Protein AF-A0A1V6BTX6-F1 (afdb_monomer)

Nearest PDB structures (foldseek):
  4iqj-assembly1_C  TM=8.594E-01  e=5.746E-09  Thermus aquaticus
  7pu7-assembly1_A  TM=8.710E-01  e=4.288E-09  Mycobacterium tuberculosis
  5lew-assembly1_A  TM=8.805E-01  e=2.364E-08  Mycobacterium tuberculosis H37Rv
  2hpi-assembly1_A  TM=8.382E-01  e=7.333E-09  Thermus aquaticus
  3e0d-assembly2_B  TM=8.219E-01  e=8.825E-08  Thermus aquaticus

Solvent-accessible surface area (backbone atoms only — not comparable to full-atom values): 16124 Å² total; per-residue (Å²): 113,67,66,62,50,28,41,53,47,37,52,51,49,30,52,58,22,41,63,73,76,36,98,67,86,45,72,67,56,51,51,52,48,52,53,52,52,49,52,37,41,75,71,66,41,22,52,57,52,45,54,51,33,50,52,43,48,54,45,45,75,73,67,54,69,66,49,57,45,40,88,44,43,31,15,25,58,56,34,33,23,43,60,62,14,46,38,58,15,77,86,71,67,41,49,42,60,72,43,64,55,84,58,86,91,58,62,47,67,42,41,43,31,34,28,61,92,44,47,70,62,51,50,50,57,55,69,74,44,88,74,53,91,62,47,47,80,46,81,42,80,33,79,70,57,74,73,62,79,59,77,74,45,56,78,57,56,68,56,51,82,55,72,86,78,58,63,65,60,46,52,35,45,28,63,25,67,25,72,89,38,83,88,41,35,44,76,68,42,17,53,50,27,42,71,59,43,51,89,49,62,65,48,47,51,50,48,62,57,26,75,34,96,87,35,51,81,48,50,65,59,54,42,50,25,58,78,67,73,40,63,51,70,87,80,45,70,70,54,36,61,72,21,47,88,52,38,42,46,87,80,47,69,61,54,55,52,51,45,42,40,73,73,65,72,48,92,53,70,74,62,55,50,47,69,79,41,69,82,66,84,80,122

Secondary structure (DSSP, 8-state):
-HHHHHHHHHHHHHHHHHHHH-SS--HHHHHHHHHHHHHHHHTT-HHHHHHHHHHHHHHHHTTPPB-S--TTGGG-HHHHHTTS--S-TTTTT--HHHHS---TT--EEEEEEEEGGGHHHHHHHHHHS-PPTTEEEEEEEETTGGGS--HHHHHHHTTTTS----HHHHHHHHHT--TTSTTTTSHHHHHHHHHH---SHHHHHHHHHHSSTTTGGGHHHHHHHHHTT-----S-HHHHHHHGGGTT---SHHHHHHHHHHHH--S-HHHHHHHH-TTSS--

Mean predicted aligned error: 7.97 Å

Radius of gyration: 20.07 Å; Cα contacts (8 Å, |Δi|>4): 335; chains: 1; bounding box: 45×41×56 Å

Structure (mmCIF, N/CA/C/O backbone):
data_AF-A0A1V6BTX6-F1
#
_entry.id   AF-A0A1V6BTX6-F1
#
loop_
_atom_site.group_PDB
_atom_site.id
_atom_site.type_symbol
_atom_site.label_atom_id
_atom_site.label_alt_id
_atom_site.label_comp_id
_atom_site.label_asym_id
_atom_site.label_entity_id
_atom_site.label_seq_id
_atom_site.pdbx_PDB_ins_code
_atom_site.Cartn_x
_atom_site.Cartn_y
_atom_site.Cartn_z
_atom_site.occupancy
_atom_site.B_iso_or_equiv
_atom_site.auth_seq_id
_atom_site.auth_comp_id
_atom_site.auth_asym_id
_atom_site.auth_atom_id
_atom_site.pdbx_PDB_model_num
ATOM 1 N N . MET A 1 1 ? -13.501 1.947 30.868 1.00 65.50 1 MET A N 1
ATOM 2 C CA . MET A 1 1 ? -14.667 1.513 30.058 1.00 65.50 1 MET A CA 1
ATOM 3 C C . MET A 1 1 ? -14.513 1.926 28.599 1.00 65.50 1 MET A C 1
ATOM 5 O O . MET A 1 1 ? -14.646 1.062 27.744 1.00 65.50 1 MET A O 1
ATOM 9 N N . GLU A 1 2 ? -14.150 3.182 28.323 1.00 84.44 2 GLU A N 1
ATOM 10 C CA . GLU A 1 2 ? -13.960 3.721 26.965 1.00 84.44 2 GLU A CA 1
ATOM 11 C C . GLU A 1 2 ? -12.921 2.953 26.119 1.00 84.44 2 GLU A C 1
ATOM 13 O O . GLU A 1 2 ? -13.239 2.501 25.025 1.00 84.44 2 GLU A O 1
ATOM 18 N N . THR A 1 3 ? -11.721 2.677 26.643 1.00 89.19 3 THR A N 1
ATOM 19 C CA . THR A 1 3 ? -10.673 1.937 25.904 1.00 89.19 3 THR A CA 1
ATOM 20 C C . THR A 1 3 ? -11.125 0.544 25.458 1.00 89.19 3 THR A C 1
ATOM 22 O O . THR A 1 3 ? -10.919 0.146 24.317 1.00 89.19 3 THR A O 1
ATOM 25 N N . LYS A 1 4 ? -11.805 -0.203 26.340 1.00 93.00 4 LYS A N 1
ATOM 26 C CA . LYS A 1 4 ? -12.319 -1.543 26.015 1.00 93.00 4 LYS A CA 1
ATOM 27 C C . LYS A 1 4 ? -13.361 -1.481 24.896 1.00 93.00 4 LYS A C 1
ATOM 29 O O . LYS A 1 4 ? -13.367 -2.359 24.039 1.00 93.00 4 LYS A O 1
ATOM 34 N N . TYR A 1 5 ? -14.210 -0.453 24.908 1.00 95.69 5 TYR A N 1
ATOM 35 C CA . TYR A 1 5 ? -15.181 -0.214 23.847 1.00 95.69 5 TYR A CA 1
ATOM 36 C C . TYR A 1 5 ? -14.477 0.023 22.506 1.00 95.69 5 TYR A C 1
ATOM 38 O O . TYR A 1 5 ? -14.743 -0.711 21.561 1.00 95.69 5 TYR A O 1
ATOM 46 N N . PHE A 1 6 ? -13.519 0.954 22.433 1.00 96.50 6 PHE A N 1
ATOM 47 C CA . PHE A 1 6 ? -12.808 1.237 21.181 1.00 96.50 6 PHE A CA 1
ATOM 48 C C . PHE A 1 6 ? -12.004 0.043 20.659 1.00 96.50 6 PHE A C 1
ATOM 50 O O . PHE A 1 6 ? -12.065 -0.235 19.465 1.00 96.50 6 PHE A O 1
ATOM 57 N N . ASN A 1 7 ? -11.342 -0.724 21.529 1.00 97.25 7 ASN A N 1
ATOM 58 C CA . ASN A 1 7 ? -10.618 -1.932 21.119 1.00 97.25 7 ASN A CA 1
ATOM 59 C C . ASN A 1 7 ? -11.562 -2.975 20.493 1.00 97.25 7 ASN A C 1
ATOM 61 O O . ASN A 1 7 ? -11.255 -3.575 19.463 1.00 97.25 7 ASN A O 1
ATOM 65 N N . GLN A 1 8 ? -12.739 -3.182 21.094 1.00 97.31 8 GLN A N 1
ATOM 66 C CA . GLN A 1 8 ? -13.748 -4.097 20.554 1.00 97.31 8 GLN A CA 1
ATOM 67 C C . GLN A 1 8 ? -14.357 -3.575 19.248 1.00 97.31 8 GLN A C 1
ATOM 69 O O . GLN A 1 8 ? -14.577 -4.359 18.325 1.00 97.31 8 GLN A O 1
ATOM 74 N N . THR A 1 9 ? -14.623 -2.272 19.164 1.00 97.88 9 THR A N 1
ATOM 75 C CA . THR A 1 9 ? -15.175 -1.625 17.970 1.00 97.88 9 THR A CA 1
ATOM 76 C C . THR A 1 9 ? -14.197 -1.693 16.804 1.00 97.88 9 THR A C 1
ATOM 78 O O . THR A 1 9 ? -14.593 -2.147 15.734 1.00 97.88 9 THR A O 1
ATOM 81 N N . LEU A 1 10 ? -12.919 -1.351 17.015 1.00 98.25 10 LEU A N 1
ATOM 82 C CA . LEU A 1 10 ? -11.878 -1.452 15.990 1.00 98.25 10 LEU A CA 1
ATOM 83 C C . LEU A 1 10 ? -11.832 -2.864 15.407 1.00 98.25 10 LEU A C 1
ATOM 85 O O . LEU A 1 10 ? -11.956 -3.037 14.199 1.00 98.25 10 LEU A O 1
ATOM 89 N N . ARG A 1 11 ? -11.732 -3.883 16.269 1.00 98.31 11 ARG A N 1
ATOM 90 C CA . ARG A 1 11 ? -11.696 -5.282 15.832 1.00 98.31 11 ARG A CA 1
ATOM 91 C C . ARG A 1 11 ? -12.916 -5.639 14.977 1.00 98.31 11 ARG A C 1
ATOM 93 O O . ARG A 1 11 ? -12.756 -6.228 13.914 1.00 98.31 11 ARG A O 1
ATOM 100 N N . LYS A 1 12 ? -14.128 -5.267 15.405 1.00 98.12 12 LYS A N 1
ATOM 101 C CA . LYS A 1 12 ? -15.360 -5.530 14.638 1.00 98.12 12 LYS A CA 1
ATOM 102 C C . LYS A 1 12 ? -15.343 -4.857 13.265 1.00 98.12 12 LYS A C 1
ATOM 104 O O . LYS A 1 12 ? -15.681 -5.510 12.282 1.00 98.12 12 LYS A O 1
ATOM 109 N N . LEU A 1 13 ? -14.943 -3.586 13.197 1.00 97.88 13 LEU A N 1
ATOM 110 C CA . LEU A 1 13 ? -14.858 -2.842 11.939 1.00 97.88 13 LEU A CA 1
ATOM 111 C C . LEU A 1 13 ? -13.837 -3.469 10.985 1.00 97.88 13 LEU A C 1
ATOM 113 O O . LEU A 1 13 ? -14.148 -3.655 9.811 1.00 97.88 13 LEU A O 1
ATOM 117 N N . VAL A 1 14 ? -12.666 -3.862 11.496 1.00 98.12 14 VAL A N 1
ATOM 118 C CA . VAL A 1 14 ? -11.612 -4.506 10.699 1.00 98.12 14 VAL A CA 1
ATOM 119 C C . VAL A 1 14 ? -12.092 -5.834 10.121 1.00 98.12 14 VAL A C 1
ATOM 121 O O . VAL A 1 14 ? -11.964 -6.040 8.921 1.00 98.12 14 VAL A O 1
ATOM 124 N N . TYR A 1 15 ? -12.715 -6.708 10.917 1.00 97.75 15 TYR A N 1
ATOM 125 C CA . TYR A 1 15 ? -13.245 -7.976 10.397 1.00 97.75 15 TYR A CA 1
ATOM 126 C C . TYR A 1 15 ? -14.398 -7.783 9.409 1.00 97.75 15 TYR A C 1
ATOM 128 O O . TYR A 1 15 ? -14.466 -8.492 8.406 1.00 97.75 15 TYR A O 1
ATOM 136 N N . ALA A 1 16 ? -15.284 -6.812 9.651 1.00 94.75 16 ALA A N 1
ATOM 137 C CA . ALA A 1 16 ? -16.333 -6.472 8.694 1.00 94.75 16 ALA A CA 1
ATOM 138 C C . ALA A 1 16 ? -15.741 -5.953 7.372 1.00 94.75 16 ALA A C 1
ATOM 140 O O . ALA A 1 16 ? -16.256 -6.270 6.304 1.00 94.75 16 ALA A O 1
ATOM 141 N N . GLY A 1 17 ? -14.657 -5.179 7.440 1.00 93.25 17 GLY A N 1
ATOM 142 C CA . GLY A 1 17 ? -13.877 -4.739 6.287 1.00 93.25 17 GLY A CA 1
ATOM 143 C C . GLY A 1 17 ? -13.204 -5.883 5.542 1.00 93.25 17 GLY A C 1
ATOM 144 O O . GLY A 1 17 ? -13.366 -6.005 4.332 1.00 93.25 17 GLY A O 1
ATOM 145 N N . ALA A 1 18 ? -12.521 -6.767 6.266 1.00 94.12 18 ALA A N 1
ATOM 146 C CA . ALA A 1 18 ? -11.844 -7.928 5.704 1.00 94.12 18 ALA A CA 1
ATOM 147 C C . ALA A 1 18 ? -12.819 -8.842 4.945 1.00 94.12 18 ALA A C 1
ATOM 149 O O . ALA A 1 18 ? -12.520 -9.252 3.829 1.00 94.12 18 ALA A O 1
ATOM 150 N N . ALA A 1 19 ? -14.016 -9.075 5.493 1.00 91.12 19 ALA A N 1
ATOM 151 C CA . ALA A 1 19 ? -15.070 -9.850 4.834 1.00 91.12 19 ALA A CA 1
ATOM 152 C C . ALA A 1 19 ? -15.625 -9.196 3.552 1.00 91.12 19 ALA A C 1
ATOM 154 O O . ALA A 1 19 ? -16.225 -9.881 2.733 1.00 91.12 19 ALA A O 1
ATOM 155 N N . ARG A 1 20 ? -15.450 -7.877 3.370 1.00 89.12 20 ARG A N 1
ATOM 156 C CA . ARG A 1 20 ? -15.789 -7.184 2.112 1.00 89.12 20 ARG A CA 1
ATOM 157 C C . ARG A 1 20 ? -14.658 -7.228 1.087 1.00 89.12 20 ARG A C 1
ATOM 159 O O . ARG A 1 20 ? -14.927 -7.128 -0.102 1.00 89.12 20 ARG A O 1
ATOM 166 N N . ARG A 1 21 ? -13.404 -7.308 1.540 1.00 87.62 21 ARG A N 1
ATOM 167 C CA . ARG A 1 21 ? -12.209 -7.230 0.683 1.00 87.62 21 ARG A CA 1
ATOM 168 C C . ARG A 1 21 ? -11.708 -8.596 0.215 1.00 87.62 21 ARG A C 1
ATOM 170 O O . ARG A 1 21 ? -11.145 -8.691 -0.870 1.00 87.62 21 ARG A O 1
ATOM 177 N N . TYR A 1 22 ? -11.923 -9.640 1.011 1.00 88.88 22 TYR A N 1
ATOM 178 C CA . TYR A 1 22 ? -11.464 -10.996 0.729 1.00 88.88 22 TYR A CA 1
ATOM 179 C C . TYR A 1 22 ? -12.636 -11.954 0.560 1.00 88.88 22 TYR A C 1
ATOM 181 O O . TYR A 1 22 ? -13.594 -11.906 1.327 1.00 88.88 22 TYR A O 1
ATOM 189 N N . ILE A 1 23 ? -12.509 -12.865 -0.410 1.00 87.06 23 ILE A N 1
ATOM 190 C CA . ILE A 1 23 ? -13.440 -13.989 -0.580 1.00 87.06 23 ILE A CA 1
ATOM 191 C C . ILE A 1 23 ? -13.371 -14.895 0.656 1.00 87.06 23 ILE A C 1
ATOM 193 O O . ILE A 1 23 ? -14.398 -15.194 1.256 1.00 87.06 23 ILE A O 1
ATOM 197 N N . ASP A 1 24 ? -12.150 -15.255 1.067 1.00 89.75 24 ASP A N 1
ATOM 198 C CA . ASP A 1 24 ? -11.884 -16.121 2.213 1.00 89.75 24 ASP A CA 1
ATOM 199 C C . ASP A 1 24 ? -10.808 -15.523 3.128 1.00 89.75 24 ASP A C 1
ATOM 201 O O . ASP A 1 24 ? -9.753 -15.064 2.680 1.00 89.75 24 ASP A O 1
ATOM 205 N N . LEU A 1 25 ? -11.040 -15.590 4.441 1.00 93.19 25 LEU A N 1
ATOM 206 C CA . LEU A 1 25 ? -10.066 -15.177 5.450 1.00 93.19 25 LEU A CA 1
ATOM 207 C C . LEU A 1 25 ? -9.090 -16.319 5.742 1.00 93.19 25 LEU A C 1
ATOM 209 O O . LEU A 1 25 ? -9.301 -17.140 6.635 1.00 93.19 25 LEU A O 1
ATOM 213 N N . THR A 1 26 ? -8.003 -16.369 4.974 1.00 94.25 26 THR A N 1
ATOM 214 C CA . THR A 1 26 ? -6.926 -17.345 5.190 1.00 94.25 26 THR A CA 1
ATOM 215 C C . THR A 1 26 ? -6.254 -17.158 6.562 1.00 94.25 26 THR A C 1
ATOM 217 O O . THR A 1 26 ? -6.269 -16.053 7.115 1.00 94.25 26 THR A O 1
ATOM 220 N N . PRO A 1 27 ? -5.576 -18.189 7.109 1.00 94.12 27 PRO A N 1
ATOM 221 C CA . PRO A 1 27 ? -4.840 -18.057 8.369 1.00 94.12 27 PRO A CA 1
ATOM 222 C C . PRO A 1 27 ? -3.804 -16.925 8.370 1.00 94.12 27 PRO A C 1
ATOM 224 O O . PRO A 1 27 ? -3.599 -16.287 9.397 1.00 94.12 27 PRO A O 1
ATOM 227 N N . SER A 1 28 ? -3.180 -16.639 7.220 1.00 90.06 28 SER A N 1
ATOM 228 C CA . SER A 1 28 ? -2.215 -15.540 7.083 1.00 90.06 28 SER A CA 1
ATOM 229 C C . SER A 1 28 ? -2.884 -14.169 7.228 1.00 90.06 28 SER A C 1
ATOM 231 O O . SER A 1 28 ? -2.388 -13.329 7.981 1.00 90.06 28 SER A O 1
ATOM 233 N N . ILE A 1 29 ? -4.046 -13.973 6.592 1.00 94.81 29 ILE A N 1
ATOM 234 C CA . ILE A 1 29 ? -4.844 -12.741 6.705 1.00 94.81 29 ILE A CA 1
ATOM 235 C C . ILE A 1 29 ? -5.287 -12.535 8.155 1.00 94.81 29 ILE A C 1
ATOM 237 O O . ILE A 1 29 ? -5.062 -11.470 8.726 1.00 94.81 29 ILE A O 1
ATOM 241 N N . VAL A 1 30 ? -5.866 -13.570 8.772 1.00 96.56 30 VAL A N 1
ATOM 242 C CA . VAL A 1 30 ? -6.322 -13.517 10.169 1.00 96.56 30 VAL A CA 1
ATOM 243 C C . VAL A 1 30 ? -5.157 -13.207 11.105 1.00 96.56 30 VAL A C 1
ATOM 245 O O . VAL A 1 30 ? -5.274 -12.320 11.945 1.00 96.56 30 VAL A O 1
ATOM 248 N N . SER A 1 31 ? -4.015 -13.878 10.932 1.00 94.00 31 SER A N 1
ATOM 249 C CA . SER A 1 31 ? -2.827 -13.623 11.748 1.00 94.00 31 SER A CA 1
ATOM 250 C C . SER A 1 31 ? -2.364 -12.172 11.633 1.00 94.00 31 SER A C 1
ATOM 252 O O . SER A 1 31 ? -2.093 -11.550 12.655 1.00 94.00 31 SER A O 1
ATOM 254 N N . ARG A 1 32 ? -2.303 -11.610 10.417 1.00 94.62 32 ARG A N 1
ATOM 255 C CA . ARG A 1 32 ? -1.904 -10.210 10.212 1.00 94.62 32 ARG A CA 1
ATOM 256 C C . ARG A 1 32 ? -2.897 -9.240 10.856 1.00 94.62 32 ARG A C 1
ATOM 258 O O . ARG A 1 32 ? -2.465 -8.328 11.554 1.00 94.62 32 ARG A O 1
ATOM 265 N N . ILE A 1 33 ? -4.205 -9.462 10.687 1.00 97.50 33 ILE A N 1
ATOM 266 C CA . ILE A 1 33 ? -5.255 -8.658 11.338 1.00 97.50 33 ILE A CA 1
ATOM 267 C C . ILE A 1 33 ? -5.078 -8.672 12.857 1.00 97.50 33 ILE A C 1
ATOM 269 O O . ILE A 1 33 ? -5.069 -7.614 13.483 1.00 97.50 33 ILE A O 1
ATOM 273 N N . GLU A 1 34 ? -4.929 -9.853 13.457 1.00 96.38 34 GLU A N 1
ATOM 274 C CA . GLU A 1 34 ? -4.807 -9.984 14.909 1.00 96.38 34 GLU A CA 1
ATOM 275 C C . GLU A 1 34 ? -3.547 -9.299 15.442 1.00 96.38 34 GLU A C 1
ATOM 277 O O . GLU A 1 34 ? -3.634 -8.583 16.439 1.00 96.38 34 GLU A O 1
ATOM 282 N N . THR A 1 35 ? -2.402 -9.456 14.769 1.00 93.56 35 THR A N 1
ATOM 283 C CA . THR A 1 35 ? -1.144 -8.800 15.154 1.00 93.56 35 THR A CA 1
ATOM 284 C C . THR A 1 35 ? -1.252 -7.277 15.098 1.00 93.56 35 THR A C 1
ATOM 286 O O . THR A 1 35 ? -0.868 -6.599 16.057 1.00 93.56 35 THR A O 1
ATOM 289 N N . GLU A 1 36 ? -1.805 -6.723 14.016 1.00 96.81 36 GLU A N 1
ATOM 290 C CA . GLU A 1 36 ? -1.970 -5.273 13.876 1.00 96.81 36 GLU A CA 1
ATOM 291 C C . GLU A 1 36 ? -2.974 -4.724 14.895 1.00 96.81 36 GLU A C 1
ATOM 293 O O . GLU A 1 36 ? -2.663 -3.782 15.624 1.00 96.81 36 GLU A O 1
ATOM 298 N N . VAL A 1 37 ? -4.157 -5.340 15.014 1.00 97.00 37 VAL A N 1
ATOM 299 C CA . VAL A 1 37 ? -5.189 -4.916 15.974 1.00 97.00 37 VAL A CA 1
ATOM 300 C C . VAL A 1 37 ? -4.663 -4.993 17.404 1.00 97.00 37 VAL A C 1
ATOM 302 O O . VAL A 1 37 ? -4.879 -4.055 18.174 1.00 97.00 37 VAL A O 1
ATOM 305 N N . TYR A 1 38 ? -3.958 -6.068 17.770 1.00 93.62 38 TYR A N 1
ATOM 306 C CA . TYR A 1 38 ? -3.341 -6.205 19.089 1.00 93.62 38 TYR A CA 1
ATOM 307 C C . TYR A 1 38 ? -2.345 -5.074 19.358 1.00 93.62 38 TYR A C 1
ATOM 309 O O . TYR A 1 38 ? -2.439 -4.415 20.394 1.00 93.62 38 TYR A O 1
ATOM 317 N N . THR A 1 39 ? -1.448 -4.803 18.408 1.00 91.19 39 THR A N 1
ATOM 318 C CA . THR A 1 39 ? -0.432 -3.749 18.529 1.00 91.19 39 THR A CA 1
ATOM 319 C C . THR A 1 39 ? -1.069 -2.368 18.682 1.00 91.19 39 THR A C 1
ATOM 321 O O . THR A 1 39 ? -0.755 -1.643 19.626 1.00 91.19 39 THR A O 1
ATOM 324 N N . LEU A 1 40 ? -2.030 -2.020 17.821 1.00 93.81 40 LEU A N 1
ATOM 325 C CA . LEU A 1 40 ? -2.737 -0.737 17.877 1.00 93.81 40 LEU A CA 1
ATOM 326 C C . LEU A 1 40 ? -3.522 -0.563 19.185 1.00 93.81 40 LEU A C 1
ATOM 328 O O . LEU A 1 40 ? -3.499 0.512 19.786 1.00 93.81 40 LEU A O 1
ATOM 332 N N . CYS A 1 41 ? -4.193 -1.619 19.656 1.00 92.75 41 CYS A N 1
ATOM 333 C CA . CYS A 1 41 ? -4.902 -1.604 20.936 1.00 92.75 41 CYS A CA 1
ATOM 334 C C . CYS A 1 41 ? -3.938 -1.452 22.120 1.00 92.75 41 CYS A C 1
ATOM 336 O O . CYS A 1 41 ? -4.231 -0.697 23.046 1.00 92.75 41 CYS A O 1
ATOM 338 N N . GLY A 1 42 ? -2.801 -2.154 22.091 1.00 89.50 42 GLY A N 1
ATOM 339 C CA . GLY A 1 42 ? -1.770 -2.097 23.129 1.00 89.50 42 GLY A CA 1
ATOM 340 C C . GLY A 1 42 ? -1.124 -0.717 23.249 1.00 89.50 42 GLY A C 1
ATOM 341 O O . GLY A 1 42 ? -0.848 -0.269 24.356 1.00 89.50 42 GLY A O 1
ATOM 342 N N . GLN A 1 43 ? -0.977 -0.008 22.127 1.00 89.19 43 GLN A N 1
ATOM 343 C CA . GLN A 1 43 ? -0.480 1.372 22.079 1.00 89.19 43 GLN A CA 1
ATOM 344 C C . GLN A 1 43 ? -1.578 2.434 22.270 1.00 89.19 43 GLN A C 1
ATOM 346 O O . GLN A 1 43 ? -1.337 3.621 22.064 1.00 89.19 43 GLN A O 1
ATOM 351 N N . GLY A 1 44 ? -2.803 2.031 22.624 1.00 89.94 44 GLY A N 1
ATOM 352 C CA . GLY A 1 44 ? -3.906 2.959 22.885 1.00 89.94 44 GLY A CA 1
ATOM 353 C C . GLY A 1 44 ? -4.441 3.695 21.651 1.00 89.94 44 GLY A C 1
ATOM 354 O O . GLY A 1 44 ? -5.177 4.663 21.804 1.00 89.94 44 GLY A O 1
ATOM 355 N N . ARG A 1 45 ? -4.127 3.238 20.432 1.00 92.06 45 ARG A N 1
ATOM 356 C CA . ARG A 1 45 ? -4.511 3.895 19.167 1.00 92.06 45 ARG A CA 1
ATOM 357 C C . ARG A 1 45 ? -5.869 3.460 18.621 1.00 92.06 45 ARG A C 1
ATOM 359 O O . ARG A 1 45 ? -6.306 3.958 17.590 1.00 92.06 45 ARG A O 1
ATOM 366 N N . ALA A 1 46 ? -6.575 2.550 19.292 1.00 95.00 46 ALA A N 1
ATOM 367 C CA . ALA A 1 46 ? -7.835 2.021 18.769 1.00 95.00 46 ALA A CA 1
ATOM 368 C C . ALA A 1 46 ? -8.894 3.107 18.520 1.00 95.00 46 ALA A C 1
ATOM 370 O O . ALA A 1 46 ? -9.609 3.049 17.522 1.00 95.00 46 ALA A O 1
ATOM 371 N N . LYS A 1 47 ? -8.973 4.112 19.400 1.00 94.06 47 LYS A N 1
ATOM 372 C CA . LYS A 1 47 ? -9.898 5.238 19.246 1.00 94.06 47 LYS A CA 1
ATOM 373 C C . LYS A 1 47 ? -9.572 6.073 18.008 1.00 94.06 47 LYS A C 1
ATOM 375 O O . LYS A 1 47 ? -10.478 6.284 17.207 1.00 94.06 47 LYS A O 1
ATOM 380 N N . THR A 1 48 ? -8.301 6.436 17.802 1.00 93.19 48 THR A N 1
ATOM 381 C CA . THR A 1 48 ? -7.813 7.093 16.576 1.00 93.19 48 THR A CA 1
ATOM 382 C C . THR A 1 48 ? -8.344 6.397 15.313 1.00 93.19 48 THR A C 1
ATOM 384 O O . THR A 1 48 ? -9.009 7.023 14.494 1.00 93.19 48 THR A O 1
ATOM 387 N N . PHE A 1 49 ? -8.132 5.082 15.180 1.00 95.69 49 PHE A N 1
ATOM 388 C CA . PHE A 1 49 ? -8.519 4.340 13.970 1.00 95.69 49 PHE A CA 1
ATOM 389 C C . PHE A 1 49 ? -10.033 4.209 13.797 1.00 95.69 49 PHE A C 1
ATOM 391 O O . PHE A 1 49 ? -10.516 4.202 12.669 1.00 95.69 49 PHE A O 1
ATOM 398 N N . VAL A 1 50 ? -10.797 4.119 14.889 1.00 95.50 50 VAL A N 1
ATOM 399 C CA . VAL A 1 50 ? -12.267 4.128 14.814 1.00 95.50 50 VAL A CA 1
ATOM 400 C C . VAL A 1 50 ? -12.777 5.484 14.322 1.00 95.50 50 VAL A C 1
ATOM 402 O O . VAL A 1 50 ? -13.681 5.522 13.493 1.00 95.50 50 VAL A O 1
ATOM 405 N N . LEU A 1 51 ? -12.187 6.592 14.783 1.00 92.88 51 LEU A N 1
ATOM 406 C CA . LEU A 1 51 ? -12.533 7.928 14.291 1.00 92.88 51 LEU A CA 1
ATOM 407 C C . LEU A 1 51 ? -12.173 8.088 12.810 1.00 92.88 51 LEU A C 1
ATOM 409 O O . LEU A 1 51 ? -12.991 8.569 12.031 1.00 92.88 51 LEU A O 1
ATOM 413 N N . TRP A 1 52 ? -10.995 7.613 12.404 1.00 94.00 52 TRP A N 1
ATOM 414 C CA . TRP A 1 52 ? -10.570 7.636 11.003 1.00 94.00 52 TRP A CA 1
ATOM 415 C C . TRP A 1 52 ? -11.469 6.786 10.104 1.00 94.00 52 TRP A C 1
ATOM 417 O O . TRP A 1 52 ? -11.825 7.221 9.014 1.00 94.00 52 TRP A O 1
ATOM 427 N N . ALA A 1 53 ? -11.893 5.608 10.569 1.00 93.06 53 ALA A N 1
ATOM 428 C CA . ALA A 1 53 ? -12.842 4.767 9.844 1.00 93.06 53 ALA A CA 1
ATOM 429 C C . ALA A 1 53 ? -14.197 5.463 9.643 1.00 93.06 53 ALA A C 1
ATOM 431 O O . ALA A 1 53 ? -14.785 5.344 8.571 1.00 93.06 53 ALA A O 1
ATOM 432 N N . ASN A 1 54 ? -14.680 6.203 10.647 1.00 92.12 54 ASN A N 1
ATOM 433 C CA . ASN A 1 54 ? -15.912 6.983 10.524 1.00 92.12 54 ASN A CA 1
ATOM 434 C C . ASN A 1 54 ? -15.763 8.119 9.505 1.00 92.12 54 ASN A C 1
ATOM 436 O O . ASN A 1 54 ? -16.619 8.255 8.640 1.00 92.12 54 ASN A O 1
ATOM 440 N N . LEU A 1 55 ? -14.661 8.876 9.554 1.00 90.94 55 LEU A N 1
ATOM 441 C CA . LEU A 1 55 ? -14.378 9.928 8.571 1.00 90.94 55 LEU A CA 1
ATOM 442 C C . LEU A 1 55 ? -14.367 9.364 7.146 1.00 90.94 55 LEU A C 1
ATOM 444 O O . LEU A 1 55 ? -15.028 9.889 6.256 1.00 90.94 55 LEU A O 1
ATOM 448 N N . VAL A 1 56 ? -13.631 8.274 6.931 1.00 89.19 56 VAL A N 1
ATOM 449 C CA . VAL A 1 56 ? -13.565 7.598 5.632 1.00 89.19 56 VAL A CA 1
ATOM 450 C C . VAL A 1 56 ? -14.949 7.144 5.178 1.00 89.19 56 VAL A C 1
ATOM 452 O O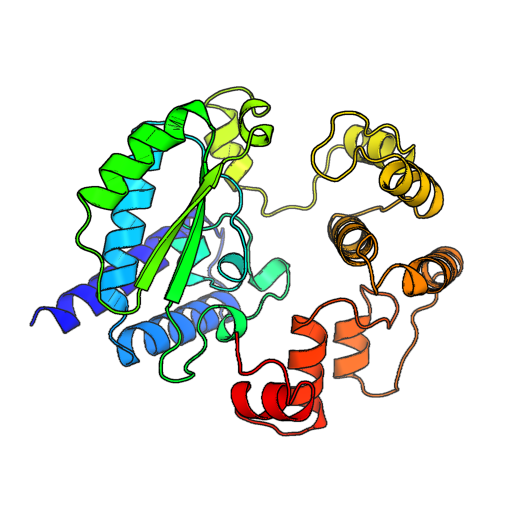 . VAL A 1 56 ? -15.300 7.331 4.016 1.00 89.19 56 VAL A O 1
ATOM 455 N N . TYR A 1 57 ? -15.751 6.586 6.084 1.00 87.88 57 TYR A N 1
ATOM 456 C CA . TYR A 1 57 ? -17.124 6.204 5.781 1.00 87.88 57 TYR A CA 1
ATOM 457 C C . TYR A 1 57 ? -17.976 7.409 5.355 1.00 87.88 57 TYR A C 1
ATOM 459 O O . TYR A 1 57 ? -18.678 7.314 4.356 1.00 87.88 57 TYR A O 1
ATOM 467 N N . GLU A 1 58 ? -17.890 8.547 6.048 1.00 87.38 58 GLU A N 1
ATOM 468 C CA . GLU A 1 58 ? -18.627 9.770 5.695 1.00 87.38 58 GLU A CA 1
ATOM 469 C C . GLU A 1 58 ? -18.217 10.331 4.327 1.00 87.38 58 GLU A C 1
ATOM 471 O O . GLU A 1 58 ? -19.073 10.752 3.541 1.00 87.38 58 GLU A O 1
ATOM 476 N N . ILE A 1 59 ? -16.917 10.290 4.007 1.00 85.38 59 ILE A N 1
ATOM 477 C CA . ILE A 1 59 ? -16.408 10.694 2.690 1.00 85.38 59 ILE A CA 1
ATOM 478 C C . ILE A 1 59 ? -17.045 9.826 1.595 1.00 85.38 59 ILE A C 1
ATOM 480 O O . ILE A 1 59 ? -17.551 10.325 0.588 1.00 85.38 59 ILE A O 1
ATOM 484 N N . TRP A 1 60 ? -17.069 8.518 1.830 1.00 80.44 60 TRP A N 1
ATOM 485 C CA . TRP A 1 60 ? -17.624 7.534 0.911 1.00 80.44 60 TRP A CA 1
ATOM 486 C C . TRP A 1 60 ? -19.141 7.616 0.756 1.00 80.44 60 TRP A C 1
ATOM 488 O O . TRP A 1 60 ? -19.644 7.551 -0.364 1.00 80.44 60 TRP A O 1
ATOM 498 N N . ASP A 1 61 ? -19.873 7.776 1.857 1.00 83.12 61 ASP A N 1
ATOM 499 C CA . ASP A 1 61 ? -21.336 7.898 1.864 1.00 83.12 61 ASP A CA 1
ATOM 500 C C . ASP A 1 61 ? -21.791 9.163 1.114 1.00 83.12 61 ASP A C 1
ATOM 502 O O . ASP A 1 61 ? -22.796 9.162 0.402 1.00 83.12 61 ASP A O 1
ATOM 506 N N . SER A 1 62 ? -20.963 10.212 1.148 1.00 82.38 62 SER A N 1
ATOM 507 C CA . SER A 1 62 ? -21.142 11.428 0.343 1.00 82.38 62 SER A CA 1
ATOM 508 C C . SER A 1 62 ? -20.901 11.205 -1.162 1.00 82.38 62 SER A C 1
ATOM 510 O O . SER A 1 62 ? -21.215 12.065 -1.987 1.00 82.38 62 SER A O 1
ATOM 512 N N . GLY A 1 63 ? -20.375 10.041 -1.552 1.00 76.94 63 GLY A N 1
ATOM 513 C CA . GLY A 1 63 ? -20.063 9.668 -2.929 1.00 76.94 63 GLY A CA 1
ATOM 514 C C . GLY A 1 63 ? -18.751 10.237 -3.465 1.00 76.94 63 GLY A C 1
ATOM 515 O O . GLY A 1 63 ? -18.580 10.233 -4.684 1.00 76.94 63 GLY A O 1
ATOM 516 N N . MET A 1 64 ? -17.866 10.727 -2.592 1.00 81.31 64 MET A N 1
ATOM 517 C CA . MET A 1 64 ? -16.540 11.221 -2.967 1.00 81.31 64 MET A CA 1
ATOM 518 C C . MET A 1 64 ? -15.575 10.049 -3.185 1.00 81.31 64 MET A C 1
ATOM 520 O O . MET A 1 64 ? -15.618 9.051 -2.464 1.00 81.31 64 MET A O 1
ATOM 524 N N . ILE A 1 65 ? -14.691 10.179 -4.176 1.00 71.12 65 ILE A N 1
ATOM 525 C CA . ILE A 1 65 ? -13.657 9.183 -4.479 1.00 71.12 65 ILE A CA 1
ATOM 526 C C . ILE A 1 65 ? -12.384 9.546 -3.719 1.00 71.12 65 ILE A C 1
ATOM 528 O O . ILE A 1 65 ? -11.915 10.682 -3.778 1.00 71.12 65 ILE A O 1
ATOM 532 N N . MET A 1 66 ? -11.804 8.556 -3.043 1.00 77.25 66 MET A N 1
ATOM 533 C CA . MET A 1 66 ? -10.452 8.652 -2.495 1.00 77.25 66 MET A CA 1
ATOM 534 C C . MET A 1 66 ? -9.463 7.882 -3.364 1.00 77.25 66 MET A C 1
ATOM 536 O O . MET A 1 66 ? -9.800 6.832 -3.928 1.00 77.25 66 MET A O 1
ATOM 540 N N . GLY A 1 67 ? -8.235 8.386 -3.439 1.00 74.81 67 GLY A N 1
ATOM 541 C CA . GLY A 1 67 ? -7.126 7.688 -4.075 1.00 74.81 67 GLY A CA 1
ATOM 542 C C . GLY A 1 67 ? -6.610 6.514 -3.248 1.00 74.81 67 GLY A C 1
ATOM 543 O O . GLY A 1 67 ? -7.064 6.241 -2.141 1.00 74.81 67 GLY A O 1
ATOM 544 N N . LEU A 1 68 ? -5.644 5.778 -3.802 1.00 77.06 68 LEU A N 1
ATOM 545 C CA . LEU A 1 68 ? -5.277 4.437 -3.318 1.00 77.06 68 LEU A CA 1
ATOM 546 C C . LEU A 1 68 ? -4.560 4.415 -1.952 1.00 77.06 68 LEU A C 1
ATOM 548 O O . LEU A 1 68 ? -4.501 3.364 -1.305 1.00 77.06 68 LEU A O 1
ATOM 552 N N . GLY A 1 69 ? -4.043 5.563 -1.512 1.00 76.12 69 GLY A N 1
ATOM 553 C CA . GLY A 1 69 ? -3.283 5.747 -0.276 1.00 76.12 69 GLY A CA 1
ATOM 554 C C . GLY A 1 69 ? -1.836 6.180 -0.534 1.00 76.12 69 GLY A C 1
ATOM 555 O O . GLY A 1 69 ? -1.218 5.787 -1.524 1.00 76.12 69 GLY A O 1
ATOM 556 N N . PHE A 1 70 ? -1.282 6.983 0.377 1.00 81.38 70 PHE A N 1
ATOM 557 C CA . PHE A 1 70 ? 0.073 7.537 0.281 1.00 81.38 70 PHE A CA 1
ATOM 558 C C . PHE A 1 70 ? 0.968 7.159 1.462 1.00 81.38 70 PHE A C 1
ATOM 560 O O . PHE A 1 70 ? 0.516 6.770 2.541 1.00 81.38 70 PHE A O 1
ATOM 567 N N . GLY A 1 71 ? 2.275 7.335 1.256 1.00 85.94 71 GLY A N 1
ATOM 568 C CA . GLY A 1 71 ? 3.282 7.130 2.290 1.00 85.94 71 GLY A CA 1
ATOM 569 C C . GLY A 1 71 ? 3.332 5.676 2.750 1.00 85.94 71 GLY A C 1
ATOM 570 O O . GLY A 1 71 ? 3.257 4.757 1.939 1.00 85.94 71 GLY A O 1
ATOM 571 N N . ALA A 1 72 ? 3.483 5.471 4.057 1.00 89.88 72 ALA A N 1
ATOM 572 C CA . ALA A 1 72 ? 3.559 4.135 4.639 1.00 89.88 72 ALA A CA 1
ATOM 573 C C . ALA A 1 72 ? 2.181 3.522 4.947 1.00 89.88 72 ALA A C 1
ATOM 575 O O . ALA A 1 72 ? 2.106 2.317 5.154 1.00 89.88 72 ALA A O 1
ATOM 576 N N . ALA A 1 73 ? 1.095 4.308 4.941 1.00 92.19 73 ALA A N 1
ATOM 577 C CA . ALA A 1 73 ? -0.248 3.851 5.315 1.00 92.19 73 ALA A CA 1
ATOM 578 C C . ALA A 1 73 ? -0.725 2.569 4.595 1.00 92.19 73 ALA A C 1
ATOM 580 O O . ALA A 1 73 ? -1.352 1.739 5.263 1.00 92.19 73 ALA A O 1
ATOM 581 N N . PRO A 1 74 ? -0.401 2.339 3.301 1.00 91.94 74 PRO A N 1
ATOM 582 C CA . PRO A 1 74 ? -0.708 1.084 2.610 1.00 91.94 74 PRO A CA 1
ATOM 583 C C . PRO A 1 74 ? -0.110 -0.180 3.239 1.00 91.94 74 PRO A C 1
ATOM 585 O O . PRO A 1 74 ? -0.587 -1.267 2.950 1.00 91.94 74 PRO A O 1
ATOM 588 N N . GLY A 1 75 ? 0.900 -0.063 4.108 1.00 93.31 75 GLY A N 1
ATOM 589 C CA . GLY A 1 75 ? 1.504 -1.192 4.820 1.00 93.31 75 GLY A CA 1
ATOM 590 C C . GLY A 1 75 ? 0.634 -1.808 5.919 1.00 93.31 75 GLY A C 1
ATOM 591 O O . GLY A 1 75 ? 0.981 -2.868 6.433 1.00 93.31 75 GLY A O 1
ATOM 592 N N . SER A 1 76 ? -0.489 -1.187 6.288 1.00 96.44 76 SER A N 1
ATOM 593 C CA . SER A 1 76 ? -1.400 -1.711 7.311 1.00 96.44 76 SER A CA 1
ATOM 594 C C . SER A 1 76 ? -2.610 -2.408 6.703 1.00 96.44 76 SER A C 1
ATOM 596 O O . SER A 1 76 ? -3.392 -1.812 5.959 1.00 96.44 76 SER A O 1
ATOM 598 N N . LEU A 1 77 ? -2.811 -3.666 7.094 1.00 96.38 77 LEU A N 1
ATOM 599 C CA . LEU A 1 77 ? -3.998 -4.432 6.741 1.00 96.38 77 LEU A CA 1
ATOM 600 C C . LEU A 1 77 ? -5.239 -3.887 7.457 1.00 96.38 77 LEU A C 1
ATOM 602 O O . LEU A 1 77 ? -6.334 -3.932 6.898 1.00 96.38 77 LEU A O 1
ATOM 606 N N . VAL A 1 78 ? -5.074 -3.306 8.652 1.00 97.75 78 VAL A N 1
ATOM 607 C CA . VAL A 1 78 ? -6.133 -2.545 9.331 1.00 97.75 78 VAL A CA 1
ATOM 608 C C . VAL A 1 78 ? -6.580 -1.359 8.473 1.00 97.75 78 VAL A C 1
ATOM 610 O O . VAL A 1 78 ? -7.777 -1.233 8.226 1.00 97.75 78 VAL A O 1
ATOM 613 N N . ASN A 1 79 ? -5.659 -0.539 7.948 1.00 95.88 79 ASN A N 1
ATOM 614 C CA . ASN A 1 79 ? -6.019 0.580 7.062 1.00 95.88 79 ASN A CA 1
ATOM 615 C C . ASN A 1 79 ? -6.768 0.113 5.810 1.00 95.88 79 ASN A C 1
ATOM 617 O O . ASN A 1 79 ? -7.795 0.693 5.453 1.00 95.88 79 ASN A O 1
ATOM 621 N N . TYR A 1 80 ? -6.285 -0.960 5.184 1.00 93.69 80 TYR A N 1
ATOM 622 C CA . TYR A 1 80 ? -6.920 -1.549 4.010 1.00 93.69 80 TYR A CA 1
ATOM 623 C C . TYR A 1 80 ? -8.357 -2.018 4.305 1.00 93.69 80 TYR A C 1
ATOM 625 O O . TYR A 1 80 ? -9.297 -1.693 3.574 1.00 93.69 80 TYR A O 1
ATOM 633 N N . CYS A 1 81 ? -8.561 -2.713 5.430 1.00 94.62 81 CYS A N 1
ATOM 634 C CA . CYS A 1 81 ? -9.883 -3.178 5.861 1.00 94.62 81 CYS A CA 1
ATOM 635 C C . CYS A 1 81 ? -10.828 -2.023 6.234 1.00 94.62 81 CYS A C 1
ATOM 637 O O . CYS A 1 81 ? -12.037 -2.118 6.019 1.00 94.62 81 CYS A O 1
ATOM 639 N N . LEU A 1 82 ? -10.298 -0.927 6.779 1.00 93.94 82 LEU A N 1
ATOM 640 C CA . LEU A 1 82 ? -11.070 0.263 7.147 1.00 93.94 82 LEU A CA 1
ATOM 641 C C . LEU A 1 82 ? -11.310 1.225 5.971 1.00 93.94 82 LEU A C 1
ATOM 643 O O . LEU A 1 82 ? -11.877 2.290 6.187 1.00 93.94 82 LEU A O 1
ATOM 647 N N . ASN A 1 83 ? -10.911 0.861 4.745 1.00 89.12 83 ASN A N 1
ATOM 648 C CA . ASN A 1 83 ? -10.974 1.714 3.548 1.00 89.12 83 ASN A CA 1
ATOM 649 C C . ASN A 1 83 ? -10.156 3.014 3.647 1.00 89.12 83 ASN A C 1
ATOM 651 O O . ASN A 1 83 ? -10.358 3.922 2.849 1.00 89.12 83 ASN A O 1
ATOM 655 N N . ILE A 1 84 ? -9.219 3.097 4.593 1.00 90.25 84 ILE A N 1
ATOM 656 C CA . ILE A 1 84 ? -8.263 4.207 4.686 1.00 90.25 84 ILE A CA 1
ATOM 657 C C . ILE A 1 84 ? -7.274 4.137 3.514 1.00 90.25 84 ILE A C 1
ATOM 659 O O . ILE A 1 84 ? -6.821 5.159 3.007 1.00 90.25 84 ILE A O 1
ATOM 663 N N . THR A 1 85 ? -6.951 2.919 3.072 1.00 89.12 85 THR A N 1
ATOM 664 C CA . THR A 1 85 ? -6.178 2.647 1.858 1.00 89.12 85 THR A CA 1
ATOM 665 C C . THR A 1 85 ? -6.875 1.593 0.998 1.00 89.12 85 THR A C 1
ATOM 667 O O . THR A 1 85 ? -7.786 0.880 1.440 1.00 89.12 85 THR A O 1
ATOM 670 N N . HIS A 1 86 ? -6.441 1.476 -0.257 1.00 85.00 86 HIS A N 1
ATOM 671 C CA . HIS A 1 86 ? -7.019 0.542 -1.230 1.00 85.00 86 HIS A CA 1
ATOM 672 C C . HIS A 1 86 ? -5.995 -0.409 -1.854 1.00 85.00 86 HIS A C 1
ATOM 674 O O . HIS A 1 86 ? -6.329 -1.133 -2.785 1.00 85.00 86 HIS A O 1
ATOM 680 N N . VAL A 1 87 ? -4.781 -0.451 -1.308 1.00 85.69 87 VAL A N 1
ATOM 681 C CA . VAL A 1 87 ? -3.718 -1.385 -1.695 1.00 85.69 87 VAL A CA 1
ATOM 682 C C . VAL A 1 87 ? -3.647 -2.508 -0.663 1.00 85.69 87 VAL A C 1
ATOM 684 O O . VAL A 1 87 ? -3.525 -2.222 0.526 1.00 85.69 87 VAL A O 1
ATOM 687 N N . ASP A 1 88 ? -3.712 -3.766 -1.107 1.00 90.19 88 ASP A N 1
ATOM 688 C CA . ASP A 1 88 ? -3.572 -4.932 -0.227 1.00 90.19 88 ASP A CA 1
ATOM 689 C C . ASP A 1 88 ? -2.100 -5.110 0.212 1.00 90.19 88 ASP A C 1
ATOM 691 O O . ASP A 1 88 ? -1.257 -5.500 -0.604 1.00 90.19 88 ASP A O 1
ATOM 695 N N . PRO A 1 89 ? -1.753 -4.888 1.493 1.00 92.00 89 PRO A N 1
ATOM 696 C CA . PRO A 1 89 ? -0.371 -5.011 1.950 1.00 92.00 89 PRO A CA 1
ATOM 697 C C . PRO A 1 89 ? 0.202 -6.420 1.804 1.00 92.00 89 PRO A C 1
ATOM 699 O O . PRO A 1 89 ? 1.412 -6.560 1.651 1.00 92.00 89 PRO A O 1
ATOM 702 N N . LEU A 1 90 ? -0.618 -7.471 1.851 1.00 90.31 90 LEU A N 1
ATOM 703 C CA . LEU A 1 90 ? -0.136 -8.846 1.736 1.00 90.31 90 LEU A CA 1
ATOM 704 C C . LEU A 1 90 ? 0.242 -9.177 0.293 1.00 90.31 90 LEU A C 1
ATOM 706 O O . LEU A 1 90 ? 1.280 -9.792 0.056 1.00 90.31 90 LEU A O 1
ATOM 710 N N . GLN A 1 91 ? -0.554 -8.716 -0.675 1.00 86.50 91 GLN A N 1
ATOM 711 C CA . GLN A 1 91 ? -0.281 -8.912 -2.100 1.00 86.50 91 GLN A CA 1
ATOM 712 C C . GLN A 1 91 ? 1.042 -8.264 -2.532 1.00 86.50 91 GLN A C 1
ATOM 714 O O . GLN A 1 91 ? 1.787 -8.839 -3.330 1.00 86.50 91 GLN A O 1
ATOM 719 N N . TYR A 1 92 ? 1.326 -7.072 -2.004 1.00 86.81 92 TYR A N 1
ATOM 720 C CA . TYR A 1 92 ? 2.507 -6.281 -2.357 1.00 86.81 92 TYR A CA 1
ATOM 721 C C . TYR A 1 92 ? 3.656 -6.411 -1.346 1.00 86.81 92 TYR A C 1
ATOM 723 O O . TYR A 1 92 ? 4.660 -5.714 -1.473 1.00 86.81 92 TYR A O 1
ATOM 731 N N . ASN A 1 93 ? 3.535 -7.322 -0.373 1.00 88.44 93 ASN A N 1
ATOM 732 C CA . ASN A 1 93 ? 4.524 -7.570 0.678 1.00 88.44 93 ASN A CA 1
ATOM 733 C C . ASN A 1 93 ? 4.948 -6.290 1.433 1.00 88.44 93 ASN A C 1
ATOM 735 O O . ASN A 1 93 ? 6.128 -6.060 1.703 1.00 88.44 93 ASN A O 1
ATOM 739 N N . LEU A 1 94 ? 3.967 -5.442 1.751 1.00 91.19 94 LEU A N 1
ATOM 740 C CA . LEU A 1 94 ? 4.145 -4.205 2.501 1.00 91.19 94 LEU A CA 1
ATOM 741 C C . LEU A 1 94 ? 4.133 -4.477 4.012 1.00 91.19 94 LEU A C 1
ATOM 743 O O . LEU A 1 94 ? 3.373 -5.306 4.533 1.00 91.19 94 LEU A O 1
ATOM 747 N N . LEU A 1 95 ? 4.983 -3.747 4.729 1.00 90.69 95 LEU A N 1
ATOM 748 C CA . LEU A 1 95 ? 5.255 -3.977 6.146 1.00 90.69 95 LEU A CA 1
ATOM 749 C C . LEU A 1 95 ? 4.439 -3.028 7.029 1.00 90.69 95 LEU A C 1
ATOM 751 O O . LEU A 1 95 ? 4.425 -1.816 6.804 1.00 90.69 95 LEU A O 1
ATOM 755 N N . PHE A 1 96 ? 3.798 -3.575 8.061 1.00 92.44 96 PHE A N 1
ATOM 756 C CA . PHE A 1 96 ? 3.005 -2.795 9.014 1.00 92.44 96 PHE A CA 1
ATOM 757 C C . PHE A 1 96 ? 3.900 -1.899 9.866 1.00 92.44 96 PHE A C 1
ATOM 759 O O . PHE A 1 96 ? 3.576 -0.744 10.113 1.00 92.44 96 PHE A O 1
ATOM 766 N N . GLU A 1 97 ? 5.068 -2.401 10.241 1.00 87.00 97 GLU A N 1
ATOM 767 C CA . GLU A 1 97 ? 6.063 -1.746 11.088 1.00 87.00 97 GLU A CA 1
ATOM 768 C C . GLU A 1 97 ? 6.645 -0.490 10.428 1.00 87.00 97 GLU A C 1
ATOM 770 O O . GLU A 1 97 ? 7.099 0.427 11.108 1.00 87.00 97 GLU A O 1
ATOM 775 N N . ARG A 1 98 ? 6.600 -0.415 9.090 1.00 87.12 98 ARG A N 1
ATOM 776 C CA . ARG A 1 98 ? 6.971 0.796 8.353 1.00 87.12 98 ARG A CA 1
ATOM 777 C C . ARG A 1 98 ? 5.953 1.918 8.572 1.00 87.12 98 ARG A C 1
ATOM 779 O O . ARG A 1 98 ? 6.329 3.089 8.631 1.00 87.12 98 ARG A O 1
ATOM 786 N N . PHE A 1 99 ? 4.672 1.566 8.647 1.00 90.75 99 PHE A N 1
ATOM 787 C CA . PHE A 1 99 ? 3.591 2.503 8.937 1.00 90.75 99 PHE A CA 1
ATOM 788 C C . PHE A 1 99 ? 3.545 2.856 10.418 1.00 90.75 99 PHE A C 1
ATOM 790 O O . PHE A 1 99 ? 3.599 4.028 10.786 1.00 90.75 99 PHE A O 1
ATOM 797 N N . PHE A 1 100 ? 3.448 1.830 11.256 1.00 87.50 100 PHE A N 1
ATOM 798 C CA . PHE A 1 100 ? 3.258 1.958 12.685 1.00 87.50 100 PHE A CA 1
ATOM 799 C C . PHE A 1 100 ? 4.579 1.719 13.414 1.00 87.50 100 PHE A C 1
ATOM 801 O O . PHE A 1 100 ? 4.851 0.647 13.953 1.00 87.50 100 PHE A O 1
ATOM 808 N N . ASP A 1 101 ? 5.413 2.752 13.387 1.00 78.75 101 ASP A N 1
ATOM 809 C CA . ASP A 1 101 ? 6.711 2.776 14.049 1.00 78.75 101 ASP A CA 1
ATOM 810 C C . ASP A 1 101 ? 6.546 3.198 15.518 1.00 78.75 101 ASP A C 1
ATOM 812 O O . ASP A 1 101 ? 6.009 4.264 15.819 1.00 78.75 101 ASP A O 1
ATOM 816 N N . LEU A 1 102 ? 7.014 2.342 16.428 1.00 70.50 102 LEU A N 1
ATOM 817 C CA . LEU A 1 102 ? 6.904 2.508 17.881 1.00 70.50 102 LEU A CA 1
ATOM 818 C C . LEU A 1 102 ? 7.936 3.483 18.470 1.00 70.50 102 LEU A C 1
ATOM 820 O O . LEU A 1 102 ? 7.992 3.651 19.690 1.00 70.50 102 LEU A O 1
ATOM 824 N N . THR A 1 103 ? 8.765 4.117 17.637 1.00 74.81 103 THR A N 1
ATOM 825 C CA . THR A 1 103 ? 9.763 5.086 18.093 1.00 74.81 103 THR A CA 1
ATOM 826 C C . THR A 1 103 ? 9.088 6.241 18.855 1.00 74.81 103 THR A C 1
ATOM 828 O O . THR A 1 103 ? 8.218 6.920 18.297 1.00 74.81 103 THR A O 1
ATOM 831 N N . PRO A 1 104 ? 9.477 6.506 20.121 1.00 71.69 104 PRO A N 1
ATOM 832 C CA . PRO A 1 104 ? 8.874 7.564 20.925 1.00 71.69 104 PRO A CA 1
ATOM 833 C C . PRO A 1 104 ? 8.928 8.934 20.239 1.00 71.69 104 PRO A C 1
ATOM 835 O O . PRO A 1 104 ? 9.946 9.307 19.662 1.00 71.69 104 PRO A O 1
ATOM 838 N N . GLY A 1 105 ? 7.837 9.697 20.332 1.00 72.69 105 GLY A N 1
ATOM 839 C CA . GLY A 1 105 ? 7.734 11.045 19.759 1.00 72.69 105 GLY A CA 1
ATOM 840 C C . GLY A 1 105 ? 7.366 11.091 18.274 1.00 72.69 105 GLY A C 1
ATOM 841 O O . GLY A 1 105 ? 7.065 12.168 17.763 1.00 72.69 105 GLY A O 1
ATOM 842 N N . LYS A 1 106 ? 7.319 9.948 17.578 1.00 78.31 106 LYS A N 1
ATOM 843 C CA . LYS A 1 106 ? 6.848 9.908 16.194 1.00 78.31 106 LYS A CA 1
ATOM 844 C C . LYS A 1 106 ? 5.328 10.066 16.141 1.00 78.31 106 LYS A C 1
ATOM 846 O O . LYS A 1 106 ? 4.588 9.377 16.842 1.00 78.31 106 LYS A O 1
ATOM 851 N N . THR A 1 107 ? 4.864 10.978 15.293 1.00 82.88 107 THR A N 1
ATOM 852 C CA . THR A 1 107 ? 3.431 11.161 1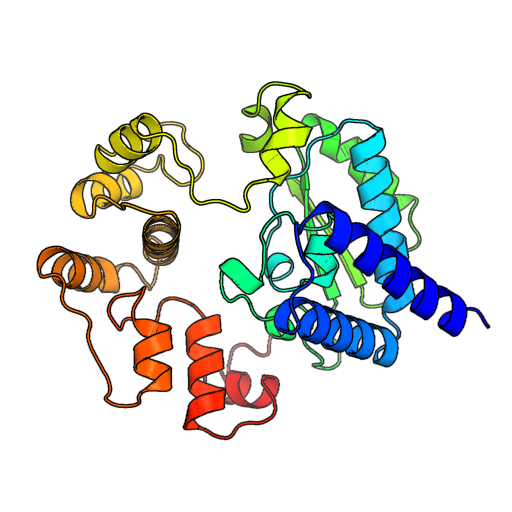5.037 1.00 82.88 107 THR A CA 1
ATOM 853 C C . THR A 1 107 ? 2.938 10.071 14.094 1.00 82.88 107 THR A C 1
ATOM 855 O O . THR A 1 107 ? 3.567 9.809 13.067 1.00 82.88 107 THR A O 1
ATOM 858 N N . LEU A 1 108 ? 1.810 9.444 14.432 1.00 86.75 108 LEU A N 1
ATOM 859 C CA . LEU A 1 108 ? 1.124 8.547 13.511 1.00 86.75 108 LEU A CA 1
ATOM 860 C C . LEU A 1 108 ? 0.373 9.378 12.473 1.00 86.75 108 LEU A C 1
ATOM 862 O O . LEU A 1 108 ? -0.600 10.049 12.806 1.00 86.75 108 LEU A O 1
ATOM 866 N N . GLU A 1 109 ? 0.796 9.288 11.220 1.00 87.62 109 GLU A N 1
ATOM 867 C CA . GLU A 1 109 ? 0.247 10.101 10.143 1.00 87.62 109 GLU A CA 1
ATOM 868 C C . GLU A 1 109 ? -0.342 9.242 9.026 1.00 87.62 109 GLU A C 1
ATOM 870 O O . GLU A 1 109 ? 0.296 8.307 8.535 1.00 87.62 109 GLU A O 1
ATOM 875 N N . VAL A 1 110 ? -1.549 9.601 8.595 1.00 89.06 110 VAL A N 1
ATOM 876 C CA . VAL A 1 110 ? -2.165 9.092 7.368 1.00 89.06 110 VAL A CA 1
ATOM 877 C C . VAL A 1 110 ? -2.395 10.252 6.413 1.00 89.06 110 VAL A C 1
ATOM 879 O O . VAL A 1 110 ? -2.875 11.314 6.803 1.00 89.06 110 VAL A O 1
ATOM 882 N N . ILE A 1 111 ? -2.060 10.031 5.145 1.00 87.50 111 ILE A N 1
ATOM 883 C CA . ILE A 1 111 ? -2.310 10.982 4.067 1.00 87.50 111 ILE A CA 1
ATOM 884 C C . ILE A 1 111 ? -3.459 10.428 3.228 1.00 87.50 111 ILE A C 1
ATOM 886 O O . ILE A 1 111 ? -3.311 9.370 2.610 1.00 87.50 111 ILE A O 1
ATOM 890 N N . LEU A 1 112 ? -4.587 11.136 3.220 1.00 86.19 112 LEU A N 1
ATOM 891 C CA . LEU A 1 112 ? -5.719 10.829 2.353 1.00 86.19 112 LEU A CA 1
ATOM 892 C C . LEU A 1 112 ? -5.547 11.563 1.024 1.00 86.19 112 LEU A C 1
ATOM 894 O O . LEU A 1 112 ? -5.322 12.772 0.996 1.00 86.19 112 LEU A O 1
ATOM 898 N N . ASP A 1 113 ? -5.638 10.803 -0.061 1.00 81.50 113 ASP A N 1
ATOM 899 C CA . ASP A 1 113 ? -5.655 11.325 -1.423 1.00 81.50 113 ASP A CA 1
ATOM 900 C C . ASP A 1 113 ? -7.094 11.634 -1.819 1.00 81.50 113 ASP A C 1
ATOM 902 O O . ASP A 1 113 ? -7.931 10.726 -1.815 1.00 81.50 113 ASP A O 1
ATOM 906 N N . VAL A 1 114 ? -7.389 12.892 -2.128 1.00 81.62 114 VAL A N 1
ATOM 907 C CA . VAL A 1 114 ? -8.742 13.332 -2.476 1.00 81.62 114 VAL A CA 1
ATOM 908 C C . VAL A 1 114 ? -8.715 14.191 -3.731 1.00 81.62 114 VAL A C 1
ATOM 910 O O . VAL A 1 114 ? -7.749 14.904 -4.009 1.00 81.62 114 VAL A O 1
ATOM 913 N N . GLU A 1 115 ? -9.797 14.115 -4.501 1.00 78.94 115 GLU A N 1
ATOM 914 C CA . GLU A 1 115 ? -9.980 14.976 -5.664 1.00 78.94 115 GLU A CA 1
ATOM 915 C C . GLU A 1 115 ? -10.032 16.449 -5.238 1.00 78.94 115 GLU A C 1
ATOM 917 O O . GLU A 1 115 ? -10.598 16.789 -4.194 1.00 78.94 115 GLU A O 1
ATOM 922 N N . ASN A 1 116 ? -9.455 17.323 -6.067 1.00 81.00 116 ASN A N 1
ATOM 923 C CA . ASN A 1 116 ? -9.324 18.754 -5.785 1.00 81.00 116 ASN A CA 1
ATOM 924 C C . ASN A 1 116 ? -10.656 19.412 -5.384 1.00 81.00 116 ASN A C 1
ATOM 926 O O . ASN A 1 116 ? -10.693 20.192 -4.433 1.00 81.00 116 ASN A O 1
ATOM 930 N N . ASP A 1 117 ? -11.754 19.046 -6.049 1.00 82.06 117 ASP A N 1
ATOM 931 C CA . ASP A 1 117 ? -13.093 19.594 -5.796 1.00 82.06 117 ASP A CA 1
ATOM 932 C C . ASP A 1 117 ? -13.633 19.253 -4.394 1.00 82.06 117 ASP A C 1
ATOM 934 O O . ASP A 1 117 ? -14.538 19.917 -3.882 1.00 82.06 117 ASP A O 1
ATOM 938 N N . TYR A 1 118 ? -13.070 18.234 -3.740 1.00 83.81 118 TYR A N 1
ATOM 939 C CA . TYR A 1 118 ? -13.501 17.758 -2.428 1.00 83.81 118 TYR A CA 1
ATOM 940 C C . TYR A 1 118 ? -12.589 18.192 -1.279 1.00 83.81 118 TYR A C 1
ATOM 942 O O . TYR A 1 118 ? -12.971 18.020 -0.119 1.00 83.81 118 TYR A O 1
ATOM 950 N N . VAL A 1 119 ? -11.435 18.808 -1.557 1.00 86.00 119 VAL A N 1
ATOM 951 C CA . VAL A 1 119 ? -10.435 19.181 -0.539 1.00 86.00 119 VAL A CA 1
ATOM 952 C C . VAL A 1 119 ? -11.043 20.029 0.579 1.00 86.00 119 VAL A C 1
ATOM 954 O O . VAL A 1 119 ? -10.860 19.715 1.756 1.00 86.00 119 VAL A O 1
ATOM 957 N N . GLU A 1 120 ? -11.814 21.068 0.248 1.00 87.56 120 GLU A N 1
ATOM 958 C CA . GLU A 1 120 ? -12.429 21.952 1.252 1.00 87.56 120 GLU A CA 1
ATOM 959 C C . GLU A 1 120 ? -13.464 21.212 2.112 1.00 87.56 120 GLU A C 1
ATOM 961 O O . GLU A 1 120 ? -13.531 21.383 3.332 1.00 87.56 120 GLU A O 1
ATOM 966 N N . THR A 1 121 ? -14.271 20.353 1.489 1.00 88.06 121 THR A N 1
ATOM 967 C CA . THR A 1 121 ? -15.275 19.546 2.191 1.00 88.06 121 THR A CA 1
ATOM 968 C C . THR A 1 121 ? -14.611 18.578 3.160 1.00 88.06 121 THR A C 1
ATOM 970 O O . THR A 1 121 ? -14.969 18.561 4.336 1.00 88.06 121 THR A O 1
ATOM 973 N N . VAL A 1 122 ? -13.593 17.844 2.711 1.00 88.25 122 VAL A N 1
ATOM 974 C CA . VAL A 1 122 ? -12.871 16.896 3.565 1.00 88.25 122 VAL A CA 1
ATOM 975 C C . VAL A 1 122 ? -12.079 17.619 4.657 1.00 88.25 122 VAL A C 1
ATOM 977 O O . VAL A 1 122 ? -12.043 17.154 5.792 1.00 88.25 122 VAL A O 1
ATOM 980 N N . THR A 1 123 ? -11.518 18.797 4.372 1.00 88.69 123 THR A N 1
ATOM 981 C CA . THR A 1 123 ? -10.837 19.620 5.387 1.00 88.69 123 THR A CA 1
ATOM 982 C C . THR A 1 123 ? -11.776 19.993 6.533 1.00 88.69 123 THR A C 1
ATOM 984 O O . THR A 1 123 ? -11.383 19.908 7.696 1.00 88.69 123 THR A O 1
ATOM 987 N N . ARG A 1 124 ? -13.028 20.358 6.229 1.00 88.12 124 ARG A N 1
ATOM 988 C CA . ARG A 1 124 ? -14.042 20.648 7.256 1.00 88.12 124 ARG A CA 1
ATOM 989 C C . ARG A 1 124 ? -14.388 19.412 8.083 1.00 88.12 124 ARG A C 1
ATOM 991 O O . ARG A 1 124 ? -14.362 19.498 9.304 1.00 88.12 124 ARG A O 1
ATOM 998 N N . LEU A 1 125 ? -14.599 18.260 7.441 1.00 88.06 125 LEU A N 1
ATOM 999 C CA . LEU A 1 125 ? -14.840 16.994 8.150 1.00 88.06 125 LEU A CA 1
ATOM 1000 C C . LEU A 1 125 ? -13.681 16.640 9.098 1.00 88.06 125 LEU A C 1
ATOM 1002 O O . LEU A 1 125 ? -13.900 16.231 10.237 1.00 88.06 125 LEU A O 1
ATOM 1006 N N . ILE A 1 126 ? -12.435 16.845 8.658 1.00 87.69 126 ILE A N 1
ATOM 1007 C CA . ILE A 1 126 ? -11.244 16.629 9.492 1.00 87.69 126 ILE A CA 1
ATOM 1008 C C . ILE A 1 126 ? -11.193 17.618 10.663 1.00 87.69 126 ILE A C 1
ATOM 1010 O O . ILE A 1 126 ? -10.805 17.219 11.760 1.00 87.69 126 ILE A O 1
ATOM 1014 N N . ALA A 1 127 ? -11.559 18.884 10.449 1.00 85.88 127 ALA A N 1
ATOM 1015 C CA . ALA A 1 127 ? -11.570 19.908 11.494 1.00 85.88 127 ALA A CA 1
ATOM 1016 C C . ALA A 1 127 ? -12.653 19.655 12.558 1.00 85.88 127 ALA A C 1
ATOM 1018 O O . ALA A 1 127 ? -12.420 19.902 13.742 1.00 85.88 127 ALA A O 1
ATOM 1019 N N . ASP A 1 128 ? -13.807 19.125 12.147 1.00 83.00 128 ASP A N 1
ATOM 1020 C CA . ASP A 1 128 ? -14.901 18.744 13.047 1.00 83.00 128 ASP A CA 1
ATOM 1021 C C . ASP A 1 128 ? -14.574 17.463 13.843 1.00 83.00 128 ASP A C 1
ATOM 1023 O O . ASP A 1 128 ? -15.088 17.240 14.947 1.00 83.00 128 ASP A O 1
ATOM 1027 N N . MET A 1 129 ? -13.667 16.629 13.323 1.00 83.12 129 MET A N 1
ATOM 1028 C CA . MET A 1 129 ? -13.171 15.439 14.003 1.00 83.12 129 MET A CA 1
ATOM 1029 C C . MET A 1 129 ? -12.189 15.803 15.131 1.00 83.12 129 MET A C 1
ATOM 1031 O O . MET A 1 129 ? -11.151 16.430 14.927 1.00 83.12 129 MET A O 1
ATOM 1035 N N . ARG A 1 130 ? -12.449 15.312 16.350 1.00 75.62 130 ARG A N 1
ATOM 1036 C CA . ARG A 1 130 ? -11.488 15.421 17.464 1.00 75.62 130 ARG A CA 1
ATOM 1037 C C . ARG A 1 130 ? -10.274 14.517 17.222 1.00 75.62 130 ARG A C 1
ATOM 1039 O O . ARG A 1 130 ? -10.354 13.318 17.479 1.00 75.62 130 ARG A O 1
ATOM 1046 N N . GLN A 1 131 ? -9.159 15.087 16.768 1.00 73.25 131 GLN A N 1
ATOM 1047 C CA . GLN A 1 131 ? -7.893 14.358 16.631 1.00 73.25 131 GLN A CA 1
ATOM 1048 C C . GLN A 1 131 ? -7.261 14.063 17.996 1.00 73.25 131 GLN A C 1
ATOM 1050 O O . GLN A 1 131 ? -7.354 14.865 18.928 1.00 73.25 131 GLN A O 1
ATOM 1055 N N . GLU A 1 132 ? -6.622 12.900 18.117 1.00 78.50 132 GLU A N 1
ATOM 1056 C CA . GLU A 1 132 ? -5.877 12.524 19.318 1.00 78.50 132 GLU A CA 1
ATOM 1057 C C . GLU A 1 132 ? -4.430 13.010 19.236 1.00 78.50 132 GLU A C 1
ATOM 1059 O O . GLU A 1 132 ? -3.827 13.047 18.161 1.00 78.50 132 GLU A O 1
ATOM 1064 N N . GLU A 1 133 ? -3.852 13.346 20.389 1.00 75.94 133 GLU A N 1
ATOM 1065 C CA . GLU A 1 133 ? -2.467 13.802 20.472 1.00 75.94 133 GLU A CA 1
ATOM 1066 C C . GLU A 1 133 ? -1.494 12.763 19.875 1.00 75.94 133 GLU A C 1
ATOM 1068 O O . GLU A 1 133 ? -1.592 11.548 20.097 1.00 75.94 133 GLU A O 1
ATOM 1073 N N . GLY A 1 134 ? -0.556 13.245 19.056 1.00 76.38 134 GLY A N 1
ATOM 1074 C CA . GLY A 1 134 ? 0.402 12.396 18.347 1.00 76.38 134 GLY A CA 1
ATOM 1075 C C . GLY A 1 134 ? -0.202 11.561 17.211 1.00 76.38 134 GLY A C 1
ATOM 1076 O O . GLY A 1 134 ? 0.407 10.563 16.820 1.00 76.38 134 GLY A O 1
ATOM 1077 N N . SER A 1 135 ? -1.377 11.936 16.694 1.00 81.94 135 SER A N 1
ATOM 1078 C CA . SER A 1 135 ? -1.949 11.400 15.455 1.00 81.94 135 SER A CA 1
ATOM 1079 C C . SER A 1 135 ? -2.431 12.525 14.540 1.00 81.94 135 SER A C 1
ATOM 1081 O O . SER A 1 135 ? -2.939 13.533 15.028 1.00 81.94 135 SER A O 1
ATOM 1083 N N . SER A 1 136 ? -2.277 12.361 13.228 1.00 83.81 136 SER A N 1
ATOM 1084 C CA . SER A 1 136 ? -2.697 13.352 12.235 1.00 83.81 136 SER A CA 1
ATOM 1085 C C . SER A 1 136 ? -3.269 12.692 10.980 1.00 83.81 136 SER A C 1
ATOM 1087 O O . SER A 1 136 ? -2.791 11.655 10.516 1.00 83.81 136 SER A O 1
ATOM 1089 N N . ILE A 1 137 ? -4.289 13.332 10.406 1.00 82.88 137 ILE A N 1
ATOM 1090 C CA . ILE A 1 137 ? -4.676 13.121 9.009 1.00 82.88 137 ILE A CA 1
ATOM 1091 C C . ILE A 1 137 ? -4.233 14.340 8.213 1.00 82.88 137 ILE A C 1
ATOM 1093 O O . ILE A 1 137 ? -4.567 15.470 8.572 1.00 82.88 137 ILE A O 1
ATOM 1097 N N . LYS A 1 138 ? -3.513 14.099 7.120 1.00 84.94 138 LYS A N 1
ATOM 1098 C CA . LYS A 1 138 ? -3.193 15.104 6.108 1.00 84.94 138 LYS A CA 1
ATOM 1099 C C . LYS A 1 138 ? -3.942 14.812 4.817 1.00 84.94 138 LYS A C 1
ATOM 1101 O O . LYS A 1 138 ? -4.274 13.663 4.531 1.00 84.94 138 LYS A O 1
ATOM 1106 N N . LEU A 1 139 ? -4.158 15.857 4.030 1.00 79.94 139 LEU A N 1
ATOM 1107 C CA . LEU A 1 139 ? -4.700 15.744 2.684 1.00 79.94 139 LEU A CA 1
ATOM 1108 C C . LEU A 1 139 ? -3.587 15.908 1.657 1.00 79.94 139 LEU A C 1
ATOM 1110 O O . LEU A 1 139 ? -2.698 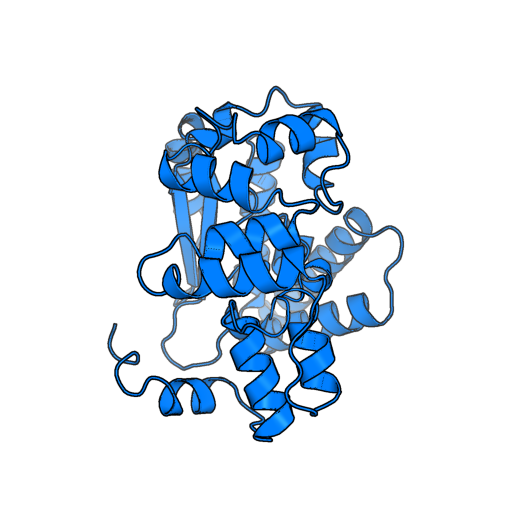16.746 1.816 1.00 79.94 139 LEU A O 1
ATOM 1114 N N . CYS A 1 140 ? -3.646 15.092 0.614 1.00 78.25 140 CYS A N 1
ATOM 1115 C CA . CYS A 1 140 ? -2.917 15.304 -0.621 1.00 78.25 140 CYS A CA 1
ATOM 1116 C C . CYS A 1 140 ? -3.942 15.595 -1.714 1.00 78.25 140 CYS A C 1
ATOM 1118 O O . CYS A 1 140 ? -4.900 14.843 -1.884 1.00 78.25 140 CYS A O 1
ATOM 1120 N N . GLU A 1 141 ? -3.749 16.712 -2.407 1.00 73.94 141 GLU A N 1
ATOM 1121 C CA . GLU A 1 141 ? -4.590 17.120 -3.526 1.00 73.94 141 GLU A CA 1
ATOM 1122 C C . GLU A 1 141 ? -4.098 16.410 -4.787 1.00 73.94 141 GLU A C 1
ATOM 1124 O O . GLU A 1 141 ? -2.915 16.509 -5.139 1.00 73.94 141 GLU A O 1
ATOM 1129 N N . SER A 1 142 ? -4.989 15.692 -5.467 1.00 65.69 142 SER A N 1
ATOM 1130 C CA . SER A 1 142 ? -4.642 15.007 -6.705 1.00 65.69 142 SER A CA 1
ATOM 1131 C C . SER A 1 142 ? -5.625 15.317 -7.822 1.00 65.69 142 SER A C 1
ATOM 1133 O O . SER A 1 142 ? -6.798 14.941 -7.798 1.00 65.69 142 SER A O 1
ATOM 1135 N N . SER A 1 143 ? -5.098 15.932 -8.881 1.00 54.00 143 SER A N 1
ATOM 1136 C CA . SER A 1 143 ? -5.824 16.137 -10.133 1.00 54.00 143 SER A CA 1
ATOM 1137 C C . SER A 1 143 ? -6.014 14.849 -10.940 1.00 54.00 143 SER A C 1
ATOM 1139 O O . SER A 1 143 ? -6.792 14.850 -11.889 1.00 54.00 143 SER A O 1
ATOM 1141 N N . SER A 1 144 ? -5.334 13.746 -10.596 1.00 54.66 144 SER A N 1
ATOM 1142 C CA . SER A 1 144 ? -5.430 12.487 -11.350 1.00 54.66 144 SER A CA 1
ATOM 1143 C C . SER A 1 144 ? -6.646 11.634 -10.981 1.00 54.66 144 SER A C 1
ATOM 1145 O O . SER A 1 144 ? -7.031 10.767 -11.764 1.00 54.66 144 SER A O 1
ATOM 1147 N N . LEU A 1 145 ? -7.292 11.904 -9.839 1.00 54.53 145 LEU A N 1
ATOM 1148 C CA . LEU A 1 145 ? -8.544 11.241 -9.451 1.00 54.53 145 LEU A CA 1
ATOM 1149 C C . LEU A 1 145 ? -9.744 11.724 -10.277 1.00 54.53 145 LEU A C 1
ATOM 1151 O O . LEU A 1 145 ? -10.652 10.937 -10.533 1.00 54.53 145 LEU A O 1
ATOM 1155 N N . ALA A 1 146 ? -9.684 12.955 -10.797 1.00 45.72 146 ALA A N 1
ATOM 1156 C CA . ALA A 1 146 ? -10.696 13.531 -11.688 1.00 45.72 146 ALA A CA 1
ATOM 1157 C C . ALA A 1 146 ? -10.844 12.770 -13.025 1.00 45.72 146 ALA A C 1
ATOM 1159 O O . ALA A 1 146 ? -11.808 12.964 -13.766 1.00 45.72 146 ALA A O 1
ATOM 1160 N N . CYS A 1 147 ? -9.892 11.890 -13.359 1.00 42.75 147 CYS A N 1
ATOM 1161 C CA . CYS A 1 147 ? -9.918 11.075 -14.572 1.00 42.75 147 CYS A CA 1
ATOM 1162 C C . CYS A 1 147 ? -10.662 9.737 -14.411 1.00 42.75 147 CYS A C 1
ATOM 1164 O O . CYS A 1 147 ? -10.713 8.975 -15.376 1.00 42.75 147 CYS A O 1
ATOM 1166 N N . ILE A 1 148 ? -11.223 9.423 -13.236 1.00 50.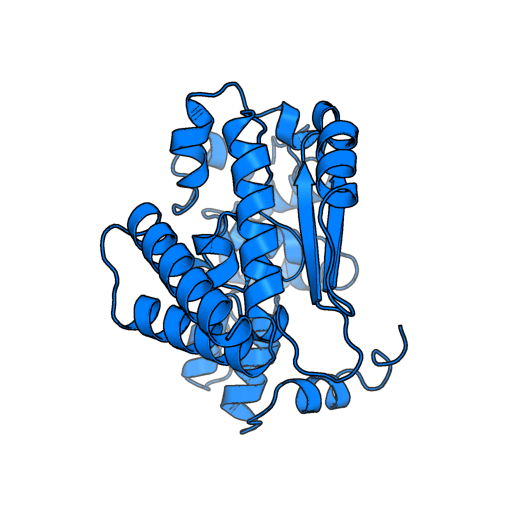47 148 ILE A N 1
ATOM 1167 C CA . ILE A 1 148 ? -11.985 8.187 -12.998 1.00 50.47 148 ILE A CA 1
ATOM 1168 C C . ILE A 1 148 ? -13.475 8.468 -13.269 1.00 50.47 148 ILE A C 1
ATOM 1170 O O . ILE A 1 148 ? -14.134 9.131 -12.466 1.00 50.47 148 ILE A O 1
ATOM 1174 N N . PRO A 1 149 ? -14.059 7.984 -14.382 1.00 37.38 149 PRO A N 1
ATOM 1175 C CA . PRO A 1 149 ? -15.434 8.313 -14.710 1.00 37.38 149 PRO A CA 1
ATOM 1176 C C . PRO A 1 149 ? -16.417 7.513 -13.843 1.00 37.38 149 PRO A C 1
ATOM 1178 O O . PRO A 1 149 ? -16.581 6.311 -14.016 1.00 37.38 149 PRO A O 1
ATOM 1181 N N . HIS A 1 150 ? -17.154 8.236 -12.996 1.00 38.69 150 HIS A N 1
ATOM 1182 C CA . HIS A 1 150 ? -18.479 7.906 -12.453 1.00 38.69 150 HIS A CA 1
ATOM 1183 C C . HIS A 1 150 ? -18.624 6.706 -11.481 1.00 38.69 150 HIS A C 1
ATOM 1185 O O . HIS A 1 150 ? -18.029 5.640 -11.608 1.00 38.69 150 HIS A O 1
ATOM 1191 N N . ARG A 1 151 ? -19.572 6.869 -10.542 1.00 40.75 151 ARG A N 1
ATOM 1192 C CA . ARG A 1 151 ? -19.970 5.981 -9.422 1.00 40.75 151 ARG A CA 1
ATOM 1193 C C . ARG A 1 151 ? -20.062 4.463 -9.663 1.00 40.75 151 ARG A C 1
ATOM 1195 O O . ARG A 1 151 ? -20.000 3.719 -8.693 1.00 40.75 151 ARG A O 1
ATOM 1202 N N . ALA A 1 152 ? -20.234 3.990 -10.898 1.00 36.25 152 ALA A N 1
ATOM 1203 C CA . ALA A 1 152 ? -20.307 2.553 -11.190 1.00 36.25 152 ALA A CA 1
ATOM 1204 C C . ALA A 1 152 ? -18.928 1.884 -11.099 1.00 36.25 152 ALA A C 1
ATOM 1206 O O . ALA A 1 152 ? -18.810 0.779 -10.583 1.00 36.25 152 ALA A O 1
ATOM 1207 N N . LEU A 1 153 ? -17.887 2.608 -11.514 1.00 39.69 153 LEU A N 1
ATOM 1208 C CA . LEU A 1 153 ? -16.505 2.170 -11.411 1.00 39.69 153 LEU A CA 1
ATOM 1209 C C . LEU A 1 153 ? -16.015 2.208 -9.965 1.00 39.69 153 LEU A C 1
ATOM 1211 O O . L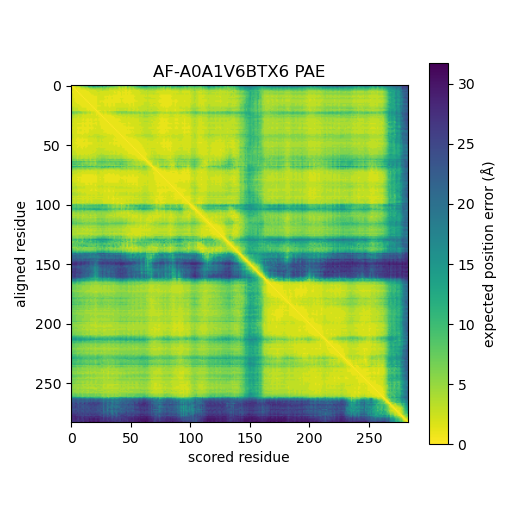EU A 1 153 ? -15.156 1.422 -9.649 1.00 39.69 153 LEU A O 1
ATOM 1215 N N . ILE A 1 154 ? -16.585 3.014 -9.061 1.00 43.50 154 ILE A N 1
ATOM 1216 C CA . ILE A 1 154 ? -16.209 3.059 -7.631 1.00 43.50 154 ILE A CA 1
ATOM 1217 C C . ILE A 1 154 ? -16.402 1.686 -6.963 1.00 43.50 154 ILE A C 1
ATOM 1219 O O . ILE A 1 154 ? -15.498 1.209 -6.290 1.00 43.50 154 ILE A O 1
ATOM 1223 N N . ASN A 1 155 ? -17.522 0.995 -7.194 1.00 39.41 155 ASN A N 1
ATOM 1224 C CA . ASN A 1 155 ? -17.737 -0.332 -6.599 1.00 39.41 155 ASN A CA 1
ATOM 1225 C C . ASN A 1 155 ? -16.765 -1.401 -7.139 1.00 39.41 155 ASN A C 1
ATOM 1227 O O . ASN A 1 155 ? -16.416 -2.315 -6.396 1.00 39.41 155 ASN A O 1
ATOM 1231 N N . ASP A 1 156 ? -16.280 -1.239 -8.376 1.00 40.34 156 ASP A N 1
ATOM 1232 C CA . ASP A 1 156 ? -15.347 -2.163 -9.036 1.00 40.34 156 ASP A CA 1
ATOM 1233 C C . ASP A 1 156 ? -13.859 -1.731 -8.910 1.00 40.34 156 ASP A C 1
ATOM 1235 O O . ASP A 1 156 ? -12.964 -2.573 -8.918 1.00 40.34 156 ASP A O 1
ATOM 1239 N N . LEU A 1 157 ? -13.554 -0.436 -8.725 1.00 41.84 157 LEU A N 1
ATOM 1240 C CA . LEU A 1 157 ? -12.196 0.140 -8.638 1.00 41.84 157 LEU A CA 1
ATOM 1241 C C . LEU A 1 157 ? -11.513 -0.243 -7.338 1.00 41.84 157 LEU A C 1
ATOM 1243 O O . LEU A 1 157 ? -10.294 -0.355 -7.273 1.00 41.84 157 LEU A O 1
ATOM 1247 N N . TYR A 1 158 ? -12.279 -0.433 -6.272 1.00 47.12 158 TYR A N 1
ATOM 1248 C CA . TYR A 1 158 ? -11.702 -0.826 -4.992 1.00 47.12 158 TYR A CA 1
ATOM 1249 C C . TYR A 1 158 ? -11.446 -2.337 -4.898 1.00 47.12 158 TYR A C 1
ATOM 1251 O O . TYR A 1 158 ? -10.913 -2.811 -3.888 1.00 47.12 158 TYR A O 1
ATOM 1259 N N . CYS A 1 159 ? -11.712 -3.045 -6.005 1.00 43.03 159 CYS A N 1
ATOM 1260 C CA . CYS A 1 159 ? -11.118 -4.315 -6.398 1.00 43.03 159 CYS A CA 1
ATOM 1261 C C . CYS A 1 159 ? -9.877 -4.138 -7.303 1.00 43.03 159 CYS A C 1
ATOM 1263 O O . CYS A 1 159 ? -9.570 -5.033 -8.090 1.00 43.03 159 CYS A O 1
ATOM 1265 N N . ILE A 1 160 ? -9.069 -3.073 -7.146 1.00 46.78 160 ILE A N 1
ATOM 1266 C CA . ILE A 1 160 ? -7.628 -3.120 -7.504 1.00 46.78 160 ILE A CA 1
ATOM 1267 C C . ILE A 1 160 ? -6.901 -4.056 -6.507 1.00 46.78 160 ILE A C 1
ATOM 1269 O O . ILE A 1 160 ? -5.947 -3.716 -5.819 1.00 46.78 160 ILE A O 1
ATOM 1273 N N . THR A 1 161 ? -7.416 -5.273 -6.378 1.00 45.94 161 THR A N 1
ATOM 1274 C CA . THR A 1 161 ? -6.779 -6.441 -5.772 1.00 45.94 161 THR A CA 1
ATOM 1275 C C . THR A 1 161 ? -6.109 -7.292 -6.851 1.00 45.94 161 THR A C 1
ATOM 1277 O O . THR A 1 161 ? -5.456 -8.289 -6.556 1.00 45.94 161 THR A O 1
ATOM 1280 N N . ALA A 1 162 ? -6.232 -6.907 -8.124 1.00 54.22 162 ALA A N 1
ATOM 1281 C CA . ALA A 1 162 ? -5.674 -7.626 -9.254 1.00 54.22 162 ALA A CA 1
ATOM 1282 C C . ALA A 1 162 ? -4.734 -6.737 -10.071 1.00 54.22 162 ALA A C 1
ATOM 1284 O O . ALA A 1 162 ? -4.973 -5.545 -10.265 1.00 54.22 162 ALA A O 1
ATOM 1285 N N . GLN A 1 163 ? -3.668 -7.356 -10.580 1.00 61.41 163 GLN A N 1
ATOM 1286 C CA . GLN A 1 163 ? -2.897 -6.828 -11.698 1.00 61.41 163 GLN A CA 1
ATOM 1287 C C . GLN A 1 163 ? -3.875 -6.365 -12.791 1.00 61.41 163 GLN A C 1
ATOM 1289 O O . GLN A 1 163 ? -4.758 -7.151 -13.147 1.00 61.41 163 GLN A O 1
ATOM 1294 N N . PRO A 1 164 ? -3.745 -5.134 -13.324 1.00 67.06 164 PRO A N 1
ATOM 1295 C CA . PRO A 1 164 ? -4.558 -4.697 -14.452 1.00 67.06 164 PRO A CA 1
ATOM 1296 C C . PRO A 1 164 ? -4.507 -5.751 -15.559 1.00 67.06 164 PRO A C 1
ATOM 1298 O O . PRO A 1 164 ? -3.422 -6.174 -15.953 1.00 67.06 164 PRO A O 1
ATOM 1301 N N . THR A 1 165 ? -5.657 -6.230 -16.024 1.00 72.44 165 THR A N 1
ATOM 1302 C CA . THR A 1 165 ? -5.721 -7.336 -16.995 1.00 72.44 165 THR A CA 1
ATOM 1303 C C . THR A 1 165 ? -5.949 -6.866 -18.426 1.00 72.44 165 THR A C 1
ATOM 1305 O O . THR A 1 165 ? -5.852 -7.682 -19.339 1.00 72.44 165 THR A O 1
ATOM 1308 N N . ASP A 1 166 ? -6.235 -5.577 -18.634 1.00 81.81 166 ASP A N 1
ATOM 1309 C CA . ASP A 1 166 ? -6.516 -5.021 -19.956 1.00 81.81 166 ASP A CA 1
ATOM 1310 C C . ASP A 1 166 ? -5.259 -5.031 -20.847 1.00 81.81 166 ASP A C 1
ATOM 1312 O O . ASP A 1 166 ? -4.303 -4.298 -20.568 1.00 81.81 166 ASP A O 1
ATOM 1316 N N . PRO A 1 167 ? -5.236 -5.826 -21.936 1.00 84.88 167 PRO A N 1
ATOM 1317 C CA . PRO A 1 167 ? -4.058 -5.934 -22.790 1.00 84.88 167 PRO A CA 1
ATOM 1318 C C . PRO A 1 167 ? -3.686 -4.610 -23.463 1.00 84.88 167 PRO A C 1
ATOM 1320 O O . PRO A 1 167 ? -2.503 -4.315 -23.603 1.00 84.88 167 PRO A O 1
ATOM 1323 N N . LYS A 1 168 ? -4.675 -3.780 -23.824 1.00 87.56 168 LYS A N 1
ATOM 1324 C CA . LYS A 1 168 ? -4.433 -2.497 -24.504 1.00 87.56 168 LYS A CA 1
ATOM 1325 C C . LYS A 1 168 ? -3.704 -1.501 -23.609 1.00 87.56 168 LYS A C 1
ATOM 1327 O O . LYS A 1 168 ? -2.823 -0.787 -24.078 1.00 87.56 168 LYS A O 1
ATOM 1332 N N . THR A 1 169 ? -4.034 -1.486 -22.319 1.00 85.75 169 THR A N 1
ATOM 1333 C CA . THR A 1 169 ? -3.313 -0.696 -21.317 1.00 85.75 169 THR A CA 1
ATOM 1334 C C . THR A 1 169 ? -1.837 -1.089 -21.280 1.00 85.75 169 THR A C 1
ATOM 1336 O O . THR A 1 169 ? -0.969 -0.218 -21.317 1.00 85.75 169 THR A O 1
ATOM 1339 N N . TRP A 1 170 ? -1.528 -2.389 -21.279 1.00 86.69 170 TRP A N 1
ATOM 1340 C CA . TRP A 1 170 ? -0.139 -2.851 -21.307 1.00 86.69 170 TRP A CA 1
ATOM 1341 C C . TRP A 1 170 ? 0.559 -2.559 -22.632 1.00 86.69 170 TRP A C 1
ATOM 1343 O O . TRP A 1 170 ? 1.715 -2.152 -22.606 1.00 86.69 170 TRP A O 1
ATOM 1353 N N . GLU A 1 171 ? -0.116 -2.695 -23.773 1.00 90.06 171 GLU A N 1
ATOM 1354 C CA . GLU A 1 171 ? 0.437 -2.322 -25.082 1.00 90.06 171 GLU A CA 1
ATOM 1355 C C . GLU A 1 171 ? 0.821 -0.835 -25.129 1.00 90.06 171 GLU A C 1
ATOM 1357 O O . GLU A 1 171 ? 1.940 -0.502 -25.520 1.00 90.06 171 GLU A O 1
ATOM 1362 N N . MET A 1 172 ? -0.064 0.049 -24.658 1.00 92.81 172 MET A N 1
ATOM 1363 C CA . MET A 1 172 ? 0.179 1.491 -24.554 1.00 92.81 172 MET A CA 1
ATOM 1364 C C . MET A 1 172 ? 1.370 1.801 -23.633 1.00 92.81 172 MET A C 1
ATOM 1366 O O . MET A 1 172 ? 2.295 2.518 -24.021 1.00 92.81 172 MET A O 1
ATOM 1370 N N . ILE A 1 173 ? 1.390 1.209 -22.431 1.00 90.75 173 ILE A N 1
ATOM 1371 C CA . ILE A 1 173 ? 2.482 1.369 -21.459 1.00 90.75 173 ILE A CA 1
ATOM 1372 C C . ILE A 1 173 ? 3.807 0.875 -22.055 1.00 90.75 173 ILE A C 1
ATOM 1374 O O . ILE A 1 173 ? 4.806 1.583 -21.996 1.00 90.75 173 ILE A O 1
ATOM 1378 N N . GLN A 1 174 ? 3.836 -0.309 -22.666 1.00 93.81 174 GLN A N 1
ATOM 1379 C CA . GLN A 1 174 ? 5.044 -0.897 -23.259 1.00 93.81 174 GLN A CA 1
ATOM 1380 C C . GLN A 1 174 ? 5.520 -0.176 -24.523 1.00 93.81 174 GLN A C 1
ATOM 1382 O O . GLN A 1 174 ? 6.688 -0.311 -24.888 1.00 93.81 174 GLN A O 1
ATOM 1387 N N . ALA A 1 175 ? 4.649 0.576 -25.196 1.00 94.81 175 ALA A N 1
ATOM 1388 C CA . ALA A 1 175 ? 5.023 1.465 -26.290 1.00 94.81 175 ALA A CA 1
ATOM 1389 C C . ALA A 1 175 ? 5.609 2.802 -25.796 1.00 94.81 175 ALA A C 1
ATOM 1391 O O . ALA A 1 175 ? 6.174 3.545 -26.597 1.00 94.81 175 ALA A O 1
ATOM 1392 N N . GLY A 1 176 ? 5.498 3.109 -24.496 1.00 92.56 176 GLY A N 1
ATOM 1393 C CA . GLY A 1 176 ? 5.837 4.421 -23.944 1.00 92.56 176 GLY A CA 1
ATOM 1394 C C . GLY A 1 176 ? 4.837 5.515 -24.338 1.00 92.56 176 GLY A C 1
ATOM 1395 O O . GLY A 1 176 ? 5.153 6.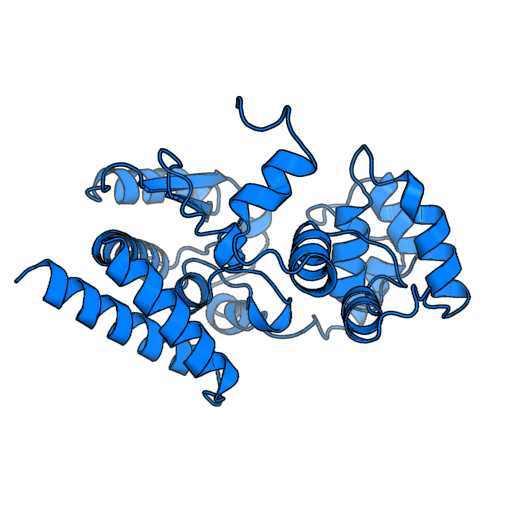698 -24.222 1.00 92.56 176 GLY A O 1
ATOM 1396 N N . ASP A 1 177 ? 3.640 5.144 -24.800 1.00 92.81 177 ASP A N 1
ATOM 1397 C CA . ASP A 1 177 ? 2.582 6.071 -25.217 1.00 92.81 177 ASP A CA 1
ATOM 1398 C C . ASP A 1 177 ? 1.735 6.512 -24.014 1.00 92.81 177 ASP A C 1
ATOM 1400 O O . ASP A 1 177 ? 0.533 6.291 -23.930 1.00 92.81 177 ASP A O 1
ATOM 1404 N N . THR A 1 178 ? 2.403 7.064 -23.003 1.00 89.31 178 THR A N 1
ATOM 1405 C CA . THR A 1 178 ? 1.805 7.388 -21.698 1.00 89.31 178 THR A CA 1
ATOM 1406 C C . THR A 1 178 ? 1.747 8.890 -21.440 1.00 89.31 178 THR A C 1
ATOM 1408 O O . THR A 1 178 ? 1.720 9.329 -20.290 1.00 89.31 178 THR A O 1
ATOM 1411 N N . GLU A 1 179 ? 1.742 9.715 -22.489 1.00 87.00 179 GLU A N 1
ATOM 1412 C CA . GLU A 1 179 ? 1.574 11.162 -22.337 1.00 87.00 179 GLU A CA 1
ATOM 1413 C C . GLU A 1 179 ? 0.244 11.481 -21.633 1.00 87.00 179 GLU A C 1
ATOM 1415 O O . GLU A 1 179 ? -0.790 10.880 -21.909 1.00 87.00 179 GLU A O 1
ATOM 1420 N N . GLY A 1 180 ? 0.284 12.376 -20.642 1.00 79.06 180 GLY A N 1
ATOM 1421 C CA . GLY A 1 180 ? -0.874 12.681 -19.794 1.00 79.06 180 GLY A CA 1
ATOM 1422 C C . GLY A 1 180 ? -1.208 11.622 -18.731 1.00 79.06 180 GLY A C 1
ATOM 1423 O O . GLY A 1 180 ? -2.007 11.904 -17.842 1.00 79.06 180 GLY A O 1
ATOM 1424 N N . CYS A 1 181 ? -0.573 10.444 -18.741 1.00 81.44 181 CYS A N 1
ATOM 1425 C CA . CYS A 1 181 ? -0.752 9.451 -17.681 1.00 81.44 181 CYS A CA 1
ATOM 1426 C C . CYS A 1 181 ? -0.000 9.872 -16.409 1.00 81.44 181 CYS A C 1
ATOM 1428 O O . CYS A 1 181 ? 1.184 10.228 -16.448 1.00 81.44 181 CYS A O 1
ATOM 1430 N N . TYR A 1 182 ? -0.678 9.792 -15.260 1.00 80.31 182 TYR A N 1
ATOM 1431 C CA . TYR A 1 182 ? -0.111 10.154 -13.960 1.00 80.31 182 TYR A CA 1
ATOM 1432 C C . TYR A 1 182 ? 1.179 9.367 -13.678 1.00 80.31 182 TYR A C 1
ATOM 1434 O O . TYR A 1 182 ? 1.196 8.141 -13.771 1.00 80.31 182 TYR A O 1
ATOM 1442 N N . ARG A 1 183 ? 2.261 10.092 -13.353 1.00 81.62 183 ARG A N 1
ATOM 1443 C CA . ARG A 1 183 ? 3.655 9.623 -13.152 1.00 81.62 183 ARG A CA 1
ATOM 1444 C C . ARG A 1 183 ? 4.362 9.006 -14.363 1.00 81.62 183 ARG A C 1
ATOM 1446 O O . ARG A 1 183 ? 5.559 9.215 -14.529 1.00 81.62 183 ARG A O 1
ATOM 1453 N N . LEU A 1 184 ? 3.625 8.385 -15.275 1.00 85.44 184 LEU A N 1
ATOM 1454 C CA . LEU A 1 184 ? 4.182 7.704 -16.444 1.00 85.44 184 LEU A CA 1
ATOM 1455 C C . LEU A 1 184 ? 4.431 8.621 -17.654 1.00 85.44 184 LEU A C 1
ATOM 1457 O O . LEU A 1 184 ? 5.049 8.187 -18.622 1.00 85.44 184 LEU A O 1
ATOM 1461 N N . GLY A 1 185 ? 3.963 9.873 -17.642 1.00 83.88 185 GLY A N 1
ATOM 1462 C CA . GLY A 1 185 ? 3.997 10.745 -18.827 1.00 83.88 185 GLY A CA 1
ATOM 1463 C C . GLY A 1 185 ? 5.287 11.523 -19.090 1.00 83.88 185 GLY A C 1
ATOM 1464 O O . GLY A 1 185 ? 5.424 12.132 -20.154 1.00 83.88 185 GLY A O 1
ATOM 1465 N N . SER A 1 186 ? 6.249 11.532 -18.162 1.00 91.06 186 SER A N 1
ATOM 1466 C CA . SER A 1 186 ? 7.499 12.278 -18.372 1.00 91.06 186 SER A CA 1
ATOM 1467 C C . SER A 1 186 ? 8.311 11.703 -19.551 1.00 91.06 186 SER A C 1
ATOM 1469 O O . SER A 1 186 ? 8.243 10.499 -19.800 1.00 91.06 186 SER A O 1
ATOM 1471 N N . PRO A 1 187 ? 9.106 12.512 -20.286 1.00 95.12 187 PRO A N 1
ATOM 1472 C CA . PRO A 1 187 ? 9.912 12.007 -21.404 1.00 95.12 187 PRO A CA 1
ATOM 1473 C C . PRO A 1 187 ? 10.818 10.829 -21.019 1.00 95.12 187 PRO A C 1
ATOM 1475 O O . PRO A 1 187 ? 10.874 9.840 -21.744 1.00 95.12 187 PRO A O 1
ATOM 1478 N N . ILE A 1 188 ? 11.456 10.901 -19.845 1.00 93.69 188 ILE A N 1
ATOM 1479 C CA . ILE A 1 188 ? 12.311 9.822 -19.336 1.00 93.69 188 ILE A CA 1
ATOM 1480 C C . ILE A 1 188 ? 11.503 8.572 -18.970 1.00 93.69 188 ILE A C 1
ATOM 1482 O O . ILE A 1 188 ? 11.932 7.465 -19.283 1.00 93.69 188 ILE A O 1
ATOM 1486 N N . ALA A 1 189 ? 10.320 8.725 -18.361 1.00 92.00 189 ALA A N 1
ATOM 1487 C CA . ALA A 1 189 ? 9.460 7.587 -18.044 1.00 92.00 189 ALA A CA 1
ATOM 1488 C C . ALA A 1 189 ? 9.028 6.860 -19.320 1.00 92.00 189 ALA A C 1
ATOM 1490 O O . ALA A 1 189 ? 9.212 5.650 -19.416 1.00 92.00 189 ALA A O 1
ATOM 1491 N N . ARG A 1 190 ? 8.557 7.601 -20.329 1.00 94.56 190 ARG A N 1
ATOM 1492 C CA . ARG A 1 190 ? 8.159 7.057 -21.636 1.00 94.56 190 ARG A CA 1
ATOM 1493 C C . ARG A 1 190 ? 9.290 6.297 -22.327 1.00 94.56 190 ARG A C 1
ATOM 1495 O O . ARG A 1 190 ? 9.080 5.183 -22.803 1.00 94.56 190 ARG A O 1
ATOM 1502 N N . GLU A 1 191 ? 10.501 6.853 -22.324 1.00 95.88 191 GLU A N 1
ATOM 1503 C CA . GLU A 1 191 ? 11.683 6.184 -22.878 1.00 95.88 191 GLU A CA 1
ATOM 1504 C C . GLU A 1 191 ? 11.986 4.863 -22.151 1.00 95.88 191 GLU A C 1
ATOM 1506 O O . GLU A 1 191 ? 12.182 3.824 -22.787 1.00 95.88 191 GLU A O 1
ATOM 1511 N N . GLN A 1 192 ? 12.008 4.876 -20.813 1.00 95.88 192 GLN A N 1
ATOM 1512 C CA . GLN A 1 192 ? 12.320 3.674 -20.039 1.00 95.88 192 GLN A CA 1
ATOM 1513 C C . GLN A 1 192 ? 11.216 2.617 -20.127 1.00 95.88 192 GLN A C 1
ATOM 1515 O O . GLN A 1 192 ? 11.523 1.427 -20.182 1.00 95.88 192 GLN A O 1
ATOM 1520 N N . LEU A 1 193 ? 9.951 3.030 -20.204 1.00 95.06 193 LEU A N 1
ATOM 1521 C CA . LEU A 1 193 ? 8.815 2.147 -20.448 1.00 95.06 193 LEU A CA 1
ATOM 1522 C C . LEU A 1 193 ? 8.966 1.390 -21.772 1.00 95.06 193 LEU A C 1
ATOM 1524 O O . LEU A 1 193 ? 8.898 0.160 -21.776 1.00 95.06 193 LEU A O 1
ATOM 1528 N N . ALA A 1 194 ? 9.272 2.097 -22.865 1.00 95.94 194 ALA A N 1
ATOM 1529 C CA . ALA A 1 194 ? 9.497 1.490 -24.177 1.00 95.94 194 ALA A CA 1
ATOM 1530 C C . ALA A 1 194 ? 10.725 0.559 -24.211 1.00 95.94 194 ALA A C 1
ATOM 1532 O O . ALA A 1 194 ? 10.747 -0.438 -24.940 1.00 95.94 194 ALA A O 1
ATOM 1533 N N . ALA A 1 195 ? 11.749 0.865 -23.408 1.00 95.12 195 ALA A N 1
ATOM 1534 C CA . ALA A 1 195 ? 12.978 0.082 -23.340 1.00 95.12 195 ALA A CA 1
ATOM 1535 C C . ALA A 1 195 ? 12.870 -1.178 -22.459 1.00 95.12 195 ALA A C 1
ATOM 1537 O O . ALA A 1 195 ? 13.460 -2.207 -22.791 1.00 95.12 195 ALA A O 1
ATOM 1538 N N . ILE A 1 196 ? 12.151 -1.105 -21.333 1.00 95.06 196 ILE A N 1
ATOM 1539 C CA . ILE A 1 196 ? 12.009 -2.201 -20.356 1.00 95.06 196 ILE A CA 1
ATOM 1540 C C . ILE A 1 196 ? 10.773 -3.061 -20.640 1.00 95.06 196 ILE A C 1
ATOM 1542 O O . ILE A 1 196 ? 10.786 -4.255 -20.339 1.00 95.06 196 ILE A O 1
ATOM 1546 N N . LYS A 1 197 ? 9.719 -2.477 -21.222 1.00 95.00 197 LYS A N 1
ATOM 1547 C CA . LYS A 1 197 ? 8.443 -3.129 -21.558 1.00 95.00 197 LYS A CA 1
ATOM 1548 C C . LYS A 1 197 ? 7.835 -3.895 -20.375 1.00 95.00 197 LYS A C 1
ATOM 1550 O O . LYS A 1 197 ? 7.790 -5.127 -20.420 1.00 95.00 197 LYS A O 1
ATOM 1555 N N . PRO A 1 198 ? 7.442 -3.217 -19.279 1.00 92.31 198 PRO A N 1
ATOM 1556 C CA . PRO A 1 198 ? 6.900 -3.887 -18.095 1.00 92.31 198 PRO A CA 1
ATOM 1557 C C . PRO A 1 198 ? 5.670 -4.739 -18.444 1.00 92.31 198 PRO A C 1
ATOM 1559 O O . PRO A 1 198 ? 4.832 -4.316 -19.240 1.00 92.31 198 PRO A O 1
ATOM 1562 N N . THR A 1 199 ? 5.571 -5.944 -17.885 1.00 90.25 199 THR A N 1
ATOM 1563 C CA . THR A 1 199 ? 4.478 -6.903 -18.155 1.00 90.25 199 THR A CA 1
ATOM 1564 C C . THR A 1 199 ? 3.484 -7.035 -17.008 1.00 90.25 199 THR A C 1
ATOM 1566 O O . THR A 1 199 ? 2.430 -7.648 -17.167 1.00 90.25 199 THR A O 1
ATOM 1569 N N . ASP A 1 200 ? 3.818 -6.483 -15.846 1.00 87.56 200 ASP A N 1
ATOM 1570 C CA . ASP A 1 200 ? 2.963 -6.485 -14.672 1.00 87.56 200 ASP A CA 1
ATOM 1571 C C . ASP A 1 200 ? 3.166 -5.227 -13.815 1.00 87.56 200 ASP A C 1
ATOM 1573 O O . ASP A 1 200 ? 4.030 -4.378 -14.063 1.00 87.56 200 ASP A O 1
ATOM 1577 N N . ILE A 1 201 ? 2.321 -5.099 -12.792 1.00 85.25 201 ILE A N 1
ATOM 1578 C CA . ILE A 1 201 ? 2.315 -3.951 -11.886 1.00 85.25 201 ILE A CA 1
ATOM 1579 C C . ILE A 1 201 ? 3.574 -3.880 -11.008 1.00 85.25 201 ILE A C 1
ATOM 1581 O O . ILE A 1 201 ? 3.967 -2.790 -10.593 1.00 85.25 201 ILE A O 1
ATOM 1585 N N . PHE A 1 202 ? 4.233 -5.011 -10.738 1.00 88.12 202 PHE A N 1
ATOM 1586 C CA . PHE A 1 202 ? 5.452 -5.055 -9.931 1.00 88.12 202 PHE A CA 1
ATOM 1587 C C . PHE A 1 202 ? 6.629 -4.480 -10.717 1.00 88.12 202 PHE A C 1
ATOM 1589 O O . PHE A 1 202 ? 7.370 -3.657 -10.183 1.00 88.12 202 PHE A O 1
ATOM 1596 N N . GLU A 1 203 ? 6.760 -4.825 -11.999 1.00 91.31 203 GLU A N 1
ATOM 1597 C CA . GLU A 1 203 ? 7.776 -4.236 -12.874 1.00 91.31 203 GLU A CA 1
ATOM 1598 C C . GLU A 1 203 ? 7.535 -2.741 -13.113 1.00 91.31 203 GLU A C 1
ATOM 1600 O O . GLU A 1 203 ? 8.481 -1.952 -13.111 1.00 91.31 203 GLU A O 1
ATOM 1605 N N . LEU A 1 204 ? 6.271 -2.326 -13.252 1.00 90.06 204 LEU A N 1
ATOM 1606 C CA . LEU A 1 204 ? 5.921 -0.909 -13.356 1.00 90.06 204 LEU A CA 1
ATOM 1607 C C . LEU A 1 204 ? 6.291 -0.141 -12.074 1.00 90.06 204 LEU A C 1
ATOM 1609 O O . LEU A 1 204 ? 6.875 0.940 -12.137 1.00 90.06 204 LEU A O 1
ATOM 1613 N N . THR A 1 205 ? 6.025 -0.732 -10.907 1.00 89.31 205 THR A N 1
ATOM 1614 C CA . THR A 1 205 ? 6.400 -0.165 -9.601 1.00 89.31 205 THR A CA 1
ATOM 1615 C C . THR A 1 205 ? 7.920 -0.100 -9.428 1.00 89.31 205 THR A C 1
ATOM 1617 O O . THR A 1 205 ? 8.442 0.867 -8.874 1.00 89.31 205 THR A O 1
ATOM 1620 N N . ALA A 1 206 ? 8.659 -1.111 -9.896 1.00 92.44 206 ALA A N 1
ATOM 1621 C CA . ALA A 1 206 ? 10.123 -1.116 -9.888 1.00 92.44 206 ALA A CA 1
ATOM 1622 C C . ALA A 1 206 ? 10.689 0.007 -10.763 1.00 92.44 206 ALA A C 1
ATOM 1624 O O . ALA A 1 206 ? 11.592 0.723 -10.330 1.00 92.44 206 ALA A O 1
ATOM 1625 N N . LEU A 1 207 ? 10.123 0.209 -11.955 1.00 93.00 207 LEU A N 1
ATOM 1626 C CA . LEU A 1 207 ? 10.508 1.308 -12.833 1.00 93.00 207 LEU A CA 1
ATOM 1627 C C . LEU A 1 207 ? 10.275 2.671 -12.165 1.00 93.00 207 LEU A C 1
ATOM 1629 O O . LEU A 1 207 ? 11.197 3.480 -12.110 1.00 93.00 207 LEU A O 1
ATOM 1633 N N . GLU A 1 208 ? 9.093 2.902 -11.594 1.00 89.69 208 GLU A N 1
ATOM 1634 C CA . GLU A 1 208 ? 8.778 4.127 -10.842 1.00 89.69 208 GLU A CA 1
ATOM 1635 C C . GLU A 1 208 ? 9.729 4.368 -9.655 1.00 89.69 208 GLU A C 1
ATOM 1637 O O . GLU A 1 208 ? 10.092 5.507 -9.350 1.00 89.69 208 GLU A O 1
ATOM 1642 N N . ALA A 1 209 ? 10.168 3.304 -8.975 1.00 90.75 209 ALA A N 1
ATOM 1643 C CA . ALA A 1 209 ? 11.147 3.406 -7.895 1.00 90.75 209 ALA A CA 1
ATOM 1644 C C . ALA A 1 209 ? 12.556 3.767 -8.400 1.00 90.75 209 ALA A C 1
ATOM 1646 O O . ALA A 1 209 ? 13.289 4.482 -7.709 1.00 90.75 209 ALA A O 1
ATOM 1647 N N . MET A 1 210 ? 12.928 3.298 -9.596 1.00 94.25 210 MET A N 1
ATOM 1648 C CA . MET A 1 210 ? 14.217 3.586 -10.233 1.00 94.25 210 MET A CA 1
ATOM 1649 C C . MET A 1 210 ? 14.262 4.950 -10.930 1.00 94.25 210 MET A C 1
ATOM 1651 O O . MET A 1 210 ? 15.325 5.564 -10.980 1.00 94.25 210 MET A O 1
ATOM 1655 N N . LEU A 1 211 ? 13.129 5.469 -11.412 1.00 91.06 211 LEU A N 1
ATOM 1656 C CA . LEU A 1 211 ? 12.984 6.799 -12.028 1.00 91.06 211 LEU A CA 1
ATOM 1657 C C . LEU A 1 211 ? 13.034 7.944 -10.998 1.00 91.06 211 LEU A C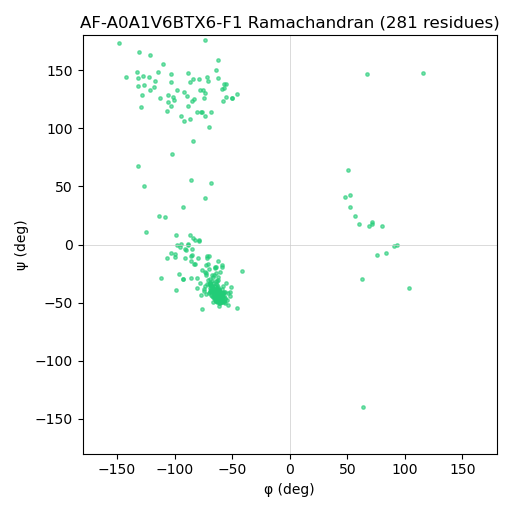 1
ATOM 1659 O O . LEU A 1 211 ? 12.301 8.930 -11.076 1.00 91.06 211 LEU A O 1
ATOM 1663 N N . ARG A 1 212 ? 13.918 7.821 -10.008 1.00 87.31 212 ARG A N 1
ATOM 1664 C CA . ARG A 1 212 ? 14.172 8.815 -8.969 1.00 87.31 212 ARG A CA 1
ATOM 1665 C C . ARG A 1 212 ? 15.665 9.125 -8.912 1.00 87.31 212 ARG A C 1
ATOM 1667 O O . ARG A 1 212 ? 16.478 8.211 -9.089 1.00 87.31 212 ARG A O 1
ATOM 1674 N N . PRO A 1 213 ? 16.052 10.381 -8.631 1.00 81.81 213 PRO A N 1
ATOM 1675 C CA . PRO A 1 213 ? 17.447 10.720 -8.371 1.00 81.81 213 PRO A CA 1
ATOM 1676 C C . PRO A 1 213 ? 18.054 9.766 -7.331 1.00 81.81 213 PRO A C 1
ATOM 1678 O O . PRO A 1 213 ? 17.476 9.573 -6.265 1.00 81.81 213 PRO A O 1
ATOM 1681 N N . GLY A 1 214 ? 19.184 9.139 -7.668 1.00 82.69 214 GLY A N 1
ATOM 1682 C CA . GLY A 1 214 ? 19.865 8.137 -6.837 1.00 82.69 214 GLY A CA 1
ATOM 1683 C C . GLY A 1 214 ? 19.681 6.687 -7.296 1.00 82.69 214 GLY A C 1
ATOM 1684 O O . GLY A 1 214 ? 20.647 5.941 -7.277 1.00 82.69 214 GLY A O 1
ATOM 1685 N N . ASN A 1 215 ? 18.503 6.299 -7.799 1.00 87.38 215 ASN A N 1
ATOM 1686 C CA . ASN A 1 215 ? 18.243 4.908 -8.212 1.00 87.38 215 ASN A CA 1
ATOM 1687 C C . ASN A 1 215 ? 18.364 4.678 -9.727 1.00 87.38 215 ASN A C 1
ATOM 1689 O O . ASN A 1 215 ? 18.373 3.534 -10.179 1.00 87.38 215 ASN A O 1
ATOM 1693 N N . MET A 1 216 ? 18.465 5.746 -10.526 1.00 89.06 216 MET A N 1
ATOM 1694 C CA . MET A 1 216 ? 18.537 5.640 -11.991 1.00 89.06 216 MET A CA 1
ATOM 1695 C C . MET A 1 216 ? 19.755 4.844 -12.485 1.00 89.06 216 MET A C 1
ATOM 1697 O O . MET A 1 216 ? 19.708 4.271 -13.570 1.00 89.06 216 MET A O 1
ATOM 1701 N N . GLU A 1 217 ? 20.822 4.751 -11.687 1.00 91.50 217 GLU A N 1
ATOM 1702 C CA . GLU A 1 217 ? 21.999 3.923 -11.988 1.00 91.50 217 GLU A CA 1
ATOM 1703 C C . GLU A 1 217 ? 21.697 2.417 -12.048 1.00 91.50 217 GLU A C 1
ATOM 1705 O O . GLU A 1 217 ? 22.449 1.659 -12.660 1.00 91.50 217 GLU A O 1
ATOM 1710 N N . LEU A 1 218 ? 20.574 1.984 -11.465 1.00 92.75 218 LEU A N 1
ATOM 1711 C CA . LEU A 1 218 ? 20.123 0.594 -11.483 1.00 92.75 218 LEU A CA 1
ATOM 1712 C C . LEU A 1 218 ? 19.365 0.237 -12.769 1.00 92.75 218 LEU A C 1
ATOM 1714 O O . LEU A 1 218 ? 19.247 -0.946 -13.089 1.00 92.75 218 LEU A O 1
ATOM 1718 N N . LEU A 1 219 ? 18.891 1.226 -13.542 1.00 94.00 219 LEU A N 1
ATOM 1719 C CA . LEU A 1 219 ? 18.106 0.995 -14.764 1.00 94.00 219 LEU A CA 1
ATOM 1720 C C . LEU A 1 219 ? 18.827 0.103 -15.790 1.00 94.00 219 LEU A C 1
ATOM 1722 O O . LEU A 1 219 ? 18.185 -0.822 -16.298 1.00 94.00 219 LEU A O 1
ATOM 1726 N N . PRO A 1 220 ? 20.127 0.304 -16.104 1.00 93.44 220 PRO A N 1
ATOM 1727 C CA . PRO A 1 220 ? 20.835 -0.571 -17.035 1.00 93.44 220 PRO A CA 1
ATOM 1728 C C . PRO A 1 220 ? 20.903 -2.018 -16.537 1.00 93.44 220 PRO A C 1
ATOM 1730 O O . PRO A 1 220 ? 20.647 -2.935 -17.314 1.00 93.44 220 PRO A O 1
ATOM 1733 N N . GLN A 1 221 ? 21.174 -2.218 -15.242 1.00 93.00 221 GLN A N 1
ATOM 1734 C CA . GLN A 1 221 ? 21.275 -3.549 -14.635 1.00 93.00 221 GLN A CA 1
ATOM 1735 C C . GLN A 1 221 ? 19.921 -4.264 -14.634 1.00 93.00 221 GLN A C 1
ATOM 1737 O O . GLN A 1 221 ? 19.841 -5.427 -15.019 1.00 93.00 221 GLN A O 1
ATOM 1742 N N . TYR A 1 222 ? 18.846 -3.563 -14.260 1.00 95.31 222 TYR A N 1
ATOM 1743 C CA . TYR A 1 222 ? 17.489 -4.111 -14.288 1.00 95.31 222 TYR A CA 1
ATOM 1744 C C . TYR A 1 222 ? 17.078 -4.499 -15.713 1.00 95.31 222 TYR A C 1
ATOM 1746 O O . TYR A 1 222 ? 16.550 -5.587 -15.943 1.00 95.31 222 TYR A O 1
ATOM 1754 N N . ARG A 1 223 ? 17.356 -3.627 -16.692 1.00 94.12 223 ARG A N 1
ATOM 1755 C CA . ARG A 1 223 ? 17.050 -3.872 -18.105 1.00 94.12 223 ARG A CA 1
ATOM 1756 C C . ARG A 1 223 ? 17.798 -5.091 -18.640 1.00 94.12 223 ARG A C 1
ATOM 1758 O O . ARG A 1 223 ? 17.179 -5.942 -19.274 1.00 94.12 223 ARG A O 1
ATOM 1765 N N . GLU A 1 224 ? 19.102 -5.177 -18.392 1.00 94.19 224 GLU A N 1
ATOM 1766 C CA . GLU A 1 224 ? 19.922 -6.318 -18.804 1.00 94.19 224 GLU A CA 1
ATOM 1767 C C . GLU A 1 224 ? 19.406 -7.616 -18.176 1.00 94.19 224 GLU A C 1
ATOM 1769 O O . GLU A 1 224 ? 19.184 -8.603 -18.880 1.00 94.19 224 GLU A O 1
ATOM 1774 N N . ALA A 1 225 ? 19.154 -7.597 -16.865 1.00 94.19 225 ALA A N 1
ATOM 1775 C CA . ALA A 1 225 ? 18.661 -8.747 -16.125 1.00 94.19 225 ALA A CA 1
ATOM 1776 C C . ALA A 1 225 ? 17.318 -9.248 -16.675 1.00 94.19 225 ALA A C 1
ATOM 1778 O O . ALA A 1 225 ? 17.161 -10.446 -16.917 1.00 94.19 225 ALA A O 1
ATOM 1779 N N . LYS A 1 226 ? 16.389 -8.335 -16.977 1.00 94.31 226 LYS A N 1
ATOM 1780 C CA . LYS A 1 226 ? 15.115 -8.672 -17.616 1.00 94.31 226 LYS A CA 1
ATOM 1781 C C . LYS A 1 226 ? 15.298 -9.266 -19.014 1.00 94.31 226 LYS A C 1
ATOM 1783 O O . LYS A 1 226 ? 14.737 -10.317 -19.308 1.00 94.31 226 LYS A O 1
ATOM 1788 N N . GLN A 1 227 ? 16.096 -8.631 -19.874 1.00 92.88 227 GLN A N 1
ATOM 1789 C CA . GLN A 1 227 ? 16.327 -9.098 -21.250 1.00 92.88 227 GLN A CA 1
ATOM 1790 C C . GLN A 1 227 ? 16.981 -10.483 -21.297 1.00 92.88 227 GLN A C 1
ATOM 1792 O O . GLN A 1 227 ? 16.655 -11.296 -22.160 1.00 92.88 227 GLN A O 1
ATOM 1797 N N . GLN A 1 228 ? 17.887 -10.758 -20.360 1.00 93.94 228 GLN A N 1
ATOM 1798 C CA . GLN A 1 228 ? 18.562 -12.048 -20.231 1.00 93.94 228 GLN A CA 1
ATOM 1799 C C . GLN A 1 228 ? 17.751 -13.071 -19.421 1.00 93.94 228 GLN A C 1
ATOM 1801 O O . GLN A 1 228 ? 18.197 -14.208 -19.270 1.00 93.94 228 GLN A O 1
ATOM 1806 N N . ASN A 1 229 ? 16.592 -12.67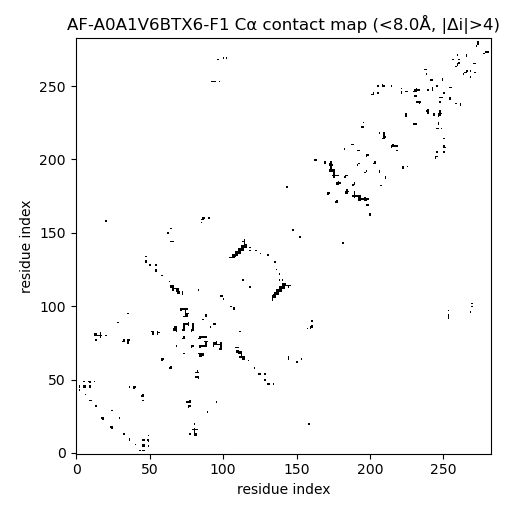9 -18.874 1.00 91.00 229 ASN A N 1
ATOM 1807 C CA . ASN A 1 229 ? 15.822 -13.455 -17.901 1.00 91.00 229 ASN A CA 1
ATOM 1808 C C . ASN A 1 229 ? 16.701 -13.998 -16.753 1.00 91.00 229 ASN A C 1
ATOM 1810 O O . ASN A 1 229 ? 16.606 -15.158 -16.342 1.00 91.00 229 ASN A O 1
ATOM 1814 N N . ARG A 1 230 ? 17.627 -13.161 -16.275 1.00 92.50 230 ARG A N 1
ATOM 1815 C CA . ARG A 1 230 ? 18.635 -13.502 -15.273 1.00 92.50 230 ARG A CA 1
ATOM 1816 C C . ARG A 1 230 ? 18.270 -12.869 -13.939 1.00 92.50 230 ARG A C 1
ATOM 1818 O O . ARG A 1 230 ? 18.207 -11.654 -13.820 1.00 92.50 230 ARG A O 1
ATOM 1825 N N . VAL A 1 231 ? 18.129 -13.697 -12.908 1.00 91.75 231 VAL A N 1
ATOM 1826 C CA . VAL A 1 231 ? 17.963 -13.244 -11.521 1.00 91.75 231 VAL A CA 1
ATOM 1827 C C . VAL A 1 231 ? 19.287 -13.417 -10.788 1.00 91.75 231 VAL A C 1
ATOM 1829 O O . VAL A 1 231 ? 19.798 -14.537 -10.685 1.00 91.75 231 VAL A O 1
ATOM 1832 N N . TRP A 1 232 ? 19.855 -12.321 -10.285 1.00 89.25 232 TRP A N 1
ATOM 1833 C CA . TRP A 1 232 ? 21.036 -12.382 -9.427 1.00 89.25 232 TRP A CA 1
ATOM 1834 C C . TRP A 1 232 ? 20.678 -12.946 -8.053 1.00 89.25 232 TRP A C 1
ATOM 1836 O O . TRP A 1 232 ? 19.624 -12.646 -7.498 1.00 89.25 232 TRP A O 1
ATOM 1846 N N . LYS A 1 233 ? 21.569 -13.781 -7.516 1.00 88.50 233 LYS A N 1
ATOM 1847 C CA . LYS A 1 233 ? 21.393 -14.458 -6.230 1.00 88.50 233 LYS A CA 1
ATOM 1848 C C . LYS A 1 233 ? 22.592 -14.201 -5.336 1.00 88.50 233 LYS A C 1
ATOM 1850 O O . LYS A 1 233 ? 23.728 -14.276 -5.803 1.00 88.50 233 LYS A O 1
ATOM 1855 N N . CYS A 1 234 ? 22.334 -13.933 -4.063 1.00 84.56 234 CYS A N 1
ATOM 1856 C CA . CYS A 1 234 ? 23.370 -13.823 -3.039 1.00 84.56 234 CYS A CA 1
ATOM 1857 C C . CYS A 1 234 ? 23.651 -15.171 -2.355 1.00 84.56 234 CYS A C 1
ATOM 1859 O O . CYS A 1 234 ? 24.649 -15.296 -1.650 1.00 84.56 234 CYS A O 1
ATOM 1861 N N . GLY A 1 235 ? 22.798 -16.182 -2.576 1.00 83.44 235 GLY A N 1
ATOM 1862 C CA . GLY A 1 235 ? 22.962 -17.539 -2.050 1.00 83.44 235 GLY A CA 1
ATOM 1863 C C . GLY A 1 235 ? 22.253 -17.791 -0.718 1.00 83.44 235 GLY A C 1
ATOM 1864 O O . GLY A 1 235 ? 22.291 -18.911 -0.209 1.00 83.44 235 GLY A O 1
ATOM 1865 N N . ILE A 1 236 ? 21.576 -16.785 -0.159 1.00 83.44 236 ILE A N 1
ATOM 1866 C CA . ILE A 1 236 ? 20.721 -16.935 1.022 1.00 83.44 236 ILE A CA 1
ATOM 1867 C C . ILE A 1 236 ? 19.289 -17.153 0.534 1.00 83.44 236 ILE A C 1
ATOM 1869 O O . ILE A 1 236 ? 18.663 -16.232 0.019 1.00 83.44 236 ILE A O 1
ATOM 1873 N N . GLY A 1 237 ? 18.756 -18.365 0.719 1.00 87.75 237 GLY A N 1
ATOM 1874 C CA . GLY A 1 237 ? 17.505 -18.798 0.083 1.00 87.75 237 GLY A CA 1
ATOM 1875 C C . GLY A 1 237 ? 16.308 -17.857 0.276 1.00 87.75 237 GLY A C 1
ATOM 1876 O O . GLY A 1 237 ? 15.616 -17.560 -0.693 1.00 87.75 237 GLY A O 1
ATOM 1877 N N . GLU A 1 238 ? 16.071 -17.352 1.490 1.00 83.75 238 GLU A N 1
ATOM 1878 C CA . GLU A 1 238 ? 14.956 -16.422 1.746 1.00 83.75 238 GLU A CA 1
ATOM 1879 C C . GLU A 1 238 ? 15.193 -15.024 1.151 1.00 83.75 238 GLU A C 1
ATOM 1881 O O . GLU A 1 238 ? 14.257 -14.400 0.653 1.00 83.75 238 GLU A O 1
ATOM 1886 N N . VAL A 1 239 ? 16.444 -14.554 1.115 1.00 86.50 239 VAL A N 1
ATOM 1887 C CA . VAL A 1 239 ? 16.800 -13.277 0.473 1.00 86.50 239 VAL A CA 1
ATOM 1888 C C . VAL A 1 239 ? 16.663 -13.386 -1.046 1.00 86.50 239 VAL A C 1
ATOM 1890 O O . VAL A 1 239 ? 16.091 -12.501 -1.678 1.00 86.50 239 VAL A O 1
ATOM 1893 N N . ASP A 1 240 ? 17.105 -14.499 -1.633 1.00 88.00 240 ASP A N 1
ATOM 1894 C CA . ASP A 1 240 ? 16.960 -14.755 -3.067 1.00 88.00 240 ASP A CA 1
ATOM 1895 C C . ASP A 1 240 ? 15.478 -14.801 -3.479 1.00 88.00 240 ASP A C 1
ATOM 1897 O O . ASP A 1 240 ? 15.121 -14.286 -4.537 1.00 88.00 240 ASP A O 1
ATOM 1901 N N . LYS A 1 241 ? 14.594 -15.371 -2.644 1.00 90.50 241 LYS A N 1
ATOM 1902 C CA . LYS A 1 241 ? 13.136 -15.348 -2.877 1.00 90.50 241 LYS A CA 1
ATOM 1903 C C . LYS A 1 241 ? 12.569 -13.930 -2.809 1.00 90.50 241 LYS A C 1
ATOM 1905 O O . LYS A 1 241 ? 11.791 -13.552 -3.682 1.00 90.50 241 LYS A O 1
ATOM 1910 N N . LEU A 1 242 ? 12.962 -13.153 -1.798 1.00 89.25 242 LEU A N 1
ATOM 1911 C CA . LEU A 1 242 ? 12.512 -11.773 -1.595 1.00 89.25 242 LEU A CA 1
ATOM 1912 C C . LEU A 1 242 ? 12.889 -10.857 -2.771 1.00 89.25 242 LEU A C 1
ATOM 1914 O O . LEU A 1 242 ? 12.093 -10.013 -3.183 1.00 89.25 242 LEU A O 1
ATOM 1918 N N . LEU A 1 243 ? 14.098 -11.021 -3.314 1.00 92.56 243 LEU A N 1
ATOM 1919 C CA . LEU A 1 243 ? 14.624 -10.189 -4.400 1.00 92.56 243 LEU A CA 1
ATOM 1920 C C . LEU A 1 243 ? 14.325 -10.743 -5.800 1.00 92.56 243 LEU A C 1
ATOM 1922 O O . LEU A 1 243 ? 14.629 -10.087 -6.796 1.00 92.56 243 LEU A O 1
ATOM 1926 N N . ALA A 1 244 ? 13.711 -11.926 -5.911 1.00 92.25 244 ALA A N 1
ATOM 1927 C CA . ALA A 1 244 ? 13.474 -12.584 -7.196 1.00 92.25 244 ALA A CA 1
ATOM 1928 C C . ALA A 1 244 ? 12.688 -11.705 -8.182 1.00 92.25 244 ALA A C 1
ATOM 1930 O O . ALA A 1 244 ? 13.027 -11.646 -9.362 1.00 92.25 244 ALA A O 1
ATOM 1931 N N . ARG A 1 245 ? 11.670 -10.981 -7.692 1.00 89.75 245 ARG A N 1
ATOM 1932 C CA . ARG A 1 245 ? 10.819 -10.096 -8.511 1.00 89.75 245 ARG A CA 1
ATOM 1933 C C . ARG A 1 245 ? 11.505 -8.808 -8.961 1.00 89.75 245 ARG A C 1
ATOM 1935 O O . ARG A 1 245 ? 11.039 -8.161 -9.889 1.00 89.75 245 ARG A O 1
ATOM 1942 N N . THR A 1 246 ? 12.607 -8.438 -8.320 1.00 93.50 246 THR A N 1
ATOM 1943 C CA . THR A 1 246 ? 13.433 -7.282 -8.686 1.00 93.50 246 THR A CA 1
ATOM 1944 C C . THR A 1 246 ? 14.757 -7.723 -9.309 1.00 93.50 246 THR A C 1
ATOM 1946 O O . THR A 1 246 ? 15.736 -6.983 -9.282 1.00 93.50 246 THR A O 1
ATOM 1949 N N . TYR A 1 247 ? 14.801 -8.939 -9.868 1.00 94.00 247 TYR A N 1
ATOM 1950 C CA . TYR A 1 247 ? 15.972 -9.531 -10.520 1.00 94.00 247 TYR A CA 1
ATOM 1951 C C . TYR A 1 247 ? 17.232 -9.614 -9.634 1.00 94.00 247 TYR A C 1
ATOM 1953 O O . TYR A 1 247 ? 18.353 -9.687 -10.139 1.00 94.00 247 TYR A O 1
ATOM 1961 N N . GLY A 1 248 ? 17.061 -9.647 -8.310 1.00 92.00 248 GLY A N 1
ATOM 1962 C CA . GLY A 1 248 ? 18.160 -9.639 -7.340 1.00 92.00 248 GLY A CA 1
ATOM 1963 C C . GLY A 1 248 ? 18.589 -8.240 -6.882 1.00 92.00 248 GLY A C 1
ATOM 1964 O O . GLY A 1 248 ? 19.484 -8.129 -6.048 1.00 92.00 248 GLY A O 1
ATOM 1965 N N . LEU A 1 249 ? 17.966 -7.175 -7.396 1.00 93.12 249 LEU A N 1
ATOM 1966 C CA . LEU A 1 249 ? 18.261 -5.794 -7.012 1.00 93.12 249 LEU A CA 1
ATOM 1967 C C . LEU A 1 249 ? 17.447 -5.385 -5.782 1.00 93.12 249 LEU A C 1
ATOM 1969 O O . LEU A 1 249 ? 16.259 -5.693 -5.681 1.00 93.12 249 LEU A O 1
ATOM 1973 N N . ILE A 1 250 ? 18.070 -4.650 -4.863 1.00 92.25 250 ILE A N 1
ATOM 1974 C CA . ILE A 1 250 ? 17.385 -4.043 -3.717 1.00 92.25 250 ILE A CA 1
ATOM 1975 C C . ILE A 1 250 ? 16.842 -2.688 -4.174 1.00 92.25 250 ILE A C 1
ATOM 1977 O O . ILE A 1 250 ? 17.612 -1.756 -4.390 1.00 92.25 250 ILE A O 1
ATOM 1981 N N . LEU A 1 251 ? 15.523 -2.590 -4.342 1.00 91.44 251 LEU A N 1
ATOM 1982 C CA . LEU A 1 251 ? 14.846 -1.378 -4.825 1.00 91.44 251 LEU A CA 1
ATOM 1983 C C . LEU A 1 251 ? 13.989 -0.708 -3.749 1.00 91.44 251 LEU A C 1
ATOM 1985 O O . LEU A 1 251 ? 13.785 0.506 -3.782 1.00 91.44 251 LEU A O 1
ATOM 1989 N N . TYR A 1 252 ? 13.476 -1.491 -2.800 1.00 91.06 252 TYR A N 1
ATOM 1990 C CA . TYR A 1 252 ? 12.524 -1.021 -1.798 1.00 91.06 252 TYR A CA 1
ATOM 1991 C C . TYR A 1 252 ? 13.120 -1.065 -0.396 1.00 91.06 252 TYR A C 1
ATOM 1993 O O . TYR A 1 252 ? 13.910 -1.950 -0.061 1.00 91.06 252 TYR A O 1
ATOM 2001 N N . GLN A 1 253 ? 12.692 -0.138 0.463 1.00 88.25 253 GLN A N 1
ATOM 2002 C CA . GLN A 1 253 ? 13.139 -0.156 1.857 1.00 88.25 253 GLN A CA 1
ATOM 2003 C C . GLN A 1 253 ? 12.582 -1.385 2.588 1.00 88.25 253 GLN A C 1
ATOM 2005 O O . GLN A 1 253 ? 13.277 -1.942 3.422 1.00 88.25 253 GLN A O 1
ATOM 2010 N N . GLU A 1 254 ? 11.395 -1.874 2.220 1.00 88.44 254 GLU A N 1
ATOM 2011 C CA . GLU A 1 254 ? 10.809 -3.120 2.722 1.00 88.44 254 GLU A CA 1
ATOM 2012 C C . GLU A 1 254 ? 11.737 -4.312 2.470 1.00 88.44 254 GLU A C 1
ATOM 2014 O O . GLU A 1 254 ? 11.926 -5.142 3.353 1.00 88.44 254 GLU A O 1
ATOM 2019 N N . GLN A 1 255 ? 12.385 -4.376 1.301 1.00 91.12 255 GLN A N 1
ATOM 2020 C CA . GLN A 1 255 ? 13.348 -5.439 1.010 1.00 91.12 255 GLN A CA 1
ATOM 2021 C C . GLN A 1 255 ? 14.562 -5.337 1.932 1.00 91.12 255 GLN A C 1
ATOM 2023 O O . GLN A 1 255 ? 14.971 -6.328 2.530 1.00 91.12 255 GLN A O 1
ATOM 2028 N N . LEU A 1 256 ? 15.106 -4.131 2.095 1.00 89.25 256 LEU A N 1
ATOM 2029 C CA . LEU A 1 256 ? 16.229 -3.881 2.994 1.00 89.25 256 LEU A CA 1
ATOM 2030 C C . LEU A 1 256 ? 15.886 -4.253 4.448 1.00 89.25 256 LEU A C 1
ATOM 2032 O O . LEU A 1 256 ? 16.682 -4.898 5.125 1.00 89.25 256 LEU A O 1
ATOM 2036 N N . MET A 1 257 ? 14.677 -3.908 4.895 1.00 83.69 257 MET A N 1
ATOM 2037 C CA . MET A 1 257 ? 14.127 -4.254 6.208 1.00 83.69 257 MET A CA 1
ATOM 2038 C C . MET A 1 257 ? 14.035 -5.759 6.418 1.00 83.69 257 MET A C 1
ATOM 2040 O O . MET A 1 257 ? 14.500 -6.281 7.430 1.00 83.69 257 MET A O 1
ATOM 2044 N N . THR A 1 258 ? 13.451 -6.472 5.459 1.00 84.19 258 THR A N 1
ATOM 2045 C CA . THR A 1 258 ? 13.300 -7.922 5.557 1.00 84.19 258 THR A CA 1
ATOM 2046 C C . THR A 1 258 ? 14.659 -8.622 5.512 1.00 84.19 258 THR A C 1
ATOM 2048 O O . THR A 1 258 ? 14.880 -9.545 6.290 1.00 84.19 258 THR A O 1
ATOM 2051 N N . ILE A 1 259 ? 15.607 -8.161 4.686 1.00 87.81 259 ILE A N 1
ATOM 2052 C CA . ILE A 1 259 ? 16.980 -8.699 4.661 1.00 87.81 259 ILE A CA 1
ATOM 2053 C C . ILE A 1 259 ? 17.653 -8.533 6.025 1.00 87.81 259 ILE A C 1
ATOM 2055 O O . ILE A 1 259 ? 18.265 -9.474 6.525 1.00 87.81 259 ILE A O 1
ATOM 2059 N N . ALA A 1 260 ? 17.513 -7.365 6.646 1.00 83.38 260 ALA A N 1
ATOM 2060 C CA . ALA A 1 260 ? 18.069 -7.087 7.964 1.00 83.38 260 ALA A CA 1
ATOM 2061 C C . ALA A 1 260 ? 17.553 -8.037 9.044 1.00 83.38 260 ALA A C 1
ATOM 2063 O O . ALA A 1 260 ? 18.338 -8.576 9.824 1.00 83.38 260 ALA A O 1
ATOM 2064 N N . ALA A 1 261 ? 16.238 -8.262 9.058 1.00 77.25 261 ALA A N 1
ATOM 2065 C CA . ALA A 1 261 ? 15.595 -9.177 9.990 1.00 77.25 261 ALA A CA 1
ATOM 2066 C C . ALA A 1 261 ? 16.033 -10.632 9.743 1.00 77.25 261 ALA A C 1
ATOM 2068 O O . ALA A 1 261 ? 16.341 -11.350 10.691 1.00 77.25 261 ALA A O 1
ATOM 2069 N N . LEU A 1 262 ? 16.122 -11.053 8.474 1.00 76.81 262 LEU A N 1
ATOM 2070 C CA . LEU A 1 262 ? 16.509 -12.415 8.089 1.00 76.81 262 LEU A CA 1
ATOM 2071 C C . LEU A 1 262 ? 17.981 -12.736 8.379 1.00 76.81 262 LEU A C 1
ATOM 2073 O O . LEU A 1 262 ? 18.293 -13.851 8.788 1.00 76.81 262 LEU A O 1
ATOM 2077 N N . VAL A 1 263 ? 18.889 -11.792 8.120 1.00 75.75 263 VAL A N 1
ATOM 2078 C CA . VAL A 1 263 ? 20.343 -12.030 8.164 1.00 75.75 263 VAL A CA 1
ATOM 2079 C C . VAL A 1 263 ? 20.962 -11.563 9.478 1.00 75.75 263 VAL A C 1
ATOM 2081 O O . VAL A 1 263 ? 21.860 -12.216 10.003 1.00 75.75 263 V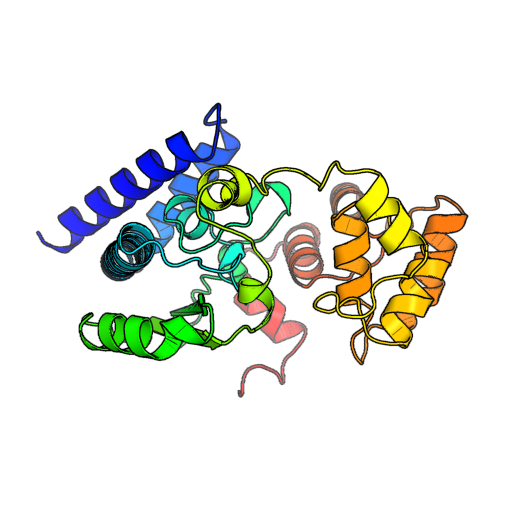AL A O 1
ATOM 2084 N N . GLY A 1 264 ? 20.505 -10.430 10.011 1.00 66.19 264 GLY A N 1
ATOM 2085 C CA . GLY A 1 264 ? 21.125 -9.777 11.162 1.00 66.19 264 GLY A CA 1
ATOM 2086 C C . GLY A 1 264 ? 20.577 -10.212 12.520 1.00 66.19 264 GLY A C 1
ATOM 2087 O O . GLY A 1 264 ? 21.107 -9.773 13.535 1.00 66.19 264 GLY A O 1
ATOM 2088 N N . ASN A 1 265 ? 19.534 -11.053 12.556 1.00 57.62 265 ASN A N 1
ATOM 2089 C CA . ASN A 1 265 ? 18.838 -11.450 13.786 1.00 57.62 265 ASN A CA 1
ATOM 2090 C C . ASN A 1 265 ? 18.398 -10.235 14.636 1.00 57.62 265 ASN A C 1
ATOM 2092 O O . ASN A 1 265 ? 18.399 -10.303 15.864 1.00 57.62 265 ASN A O 1
ATOM 2096 N N . TYR A 1 266 ? 18.067 -9.113 13.982 1.00 53.88 266 TYR A N 1
ATOM 2097 C CA . TYR A 1 266 ? 17.559 -7.907 14.636 1.00 53.88 266 TYR A CA 1
ATOM 2098 C C . TYR A 1 266 ? 16.062 -8.085 14.920 1.00 53.88 266 TYR A C 1
ATOM 2100 O O . TYR A 1 266 ? 15.282 -8.157 13.967 1.00 53.88 266 TYR A O 1
ATOM 2108 N N . PRO A 1 267 ? 15.638 -8.154 16.196 1.00 49.72 267 PRO A N 1
ATOM 2109 C CA . PRO A 1 267 ? 14.228 -8.312 16.539 1.00 49.72 267 PRO A CA 1
ATOM 2110 C C . PRO A 1 267 ? 13.432 -7.008 16.373 1.00 49.72 267 PRO A C 1
ATOM 2112 O O . PRO A 1 267 ? 12.216 -7.066 16.211 1.00 49.72 267 PRO A O 1
ATOM 2115 N N . GLU A 1 268 ? 14.094 -5.841 16.386 1.00 50.16 268 GLU A N 1
ATOM 2116 C CA . GLU A 1 268 ? 13.442 -4.529 16.340 1.00 50.16 268 GLU A CA 1
ATOM 2117 C C . GLU A 1 268 ? 14.005 -3.612 15.241 1.00 50.16 268 GLU A C 1
ATOM 2119 O O . GLU A 1 268 ? 15.204 -3.361 15.122 1.00 50.16 268 GLU A O 1
ATOM 2124 N N . PHE A 1 269 ? 13.088 -3.076 14.435 1.00 53.28 269 PHE A N 1
ATOM 2125 C CA . PHE A 1 269 ? 13.353 -2.297 13.224 1.00 53.28 269 PHE A CA 1
ATOM 2126 C C . PHE A 1 269 ? 14.062 -0.951 13.470 1.00 53.28 269 PHE A C 1
ATOM 2128 O O . PHE A 1 269 ? 14.912 -0.538 12.674 1.00 53.28 269 PHE A O 1
ATOM 2135 N N . SER A 1 270 ? 13.741 -0.269 14.576 1.00 52.03 270 SER A N 1
ATOM 2136 C CA . SER A 1 270 ? 14.266 1.075 14.866 1.00 52.03 270 SER A CA 1
ATOM 2137 C C . SER A 1 270 ? 15.781 1.086 15.111 1.00 52.03 270 SER A C 1
ATOM 2139 O O . SER A 1 270 ? 16.443 2.089 14.840 1.00 52.03 270 SER A O 1
ATOM 2141 N N . GLU A 1 271 ? 16.353 -0.029 15.573 1.00 49.47 271 GLU A N 1
ATOM 2142 C CA . GLU A 1 271 ? 17.796 -0.163 15.785 1.00 49.47 271 GLU A CA 1
ATOM 2143 C C . GLU A 1 271 ? 18.555 -0.312 14.463 1.00 49.47 271 GLU A C 1
ATOM 2145 O O . GLU A 1 271 ? 19.607 0.298 14.283 1.00 49.47 271 GLU A O 1
ATOM 2150 N N . PHE A 1 272 ? 17.997 -1.039 13.493 1.00 51.44 272 PHE A N 1
ATOM 2151 C CA . PHE A 1 272 ? 18.658 -1.280 12.211 1.00 51.44 272 PHE A CA 1
ATOM 2152 C C . PHE A 1 272 ? 18.755 -0.017 11.334 1.00 51.44 272 PHE A C 1
ATOM 2154 O O . PHE A 1 272 ? 19.797 0.246 10.730 1.00 51.44 272 PHE A O 1
ATOM 2161 N N . PHE A 1 273 ? 17.710 0.822 11.300 1.00 48.09 273 PHE A N 1
ATOM 2162 C CA . PHE A 1 273 ? 17.745 2.077 10.529 1.00 48.09 273 PHE A CA 1
ATOM 2163 C C . PHE A 1 273 ? 18.740 3.098 11.094 1.00 48.09 273 PHE A C 1
ATOM 2165 O O . PHE A 1 273 ? 19.406 3.789 10.322 1.00 48.09 273 PHE A O 1
ATOM 2172 N N . LYS A 1 274 ? 18.892 3.156 12.425 1.00 47.25 274 LYS A N 1
ATOM 2173 C CA . LYS A 1 274 ? 19.902 3.997 13.092 1.00 47.25 274 LYS A CA 1
ATOM 2174 C C . LYS A 1 274 ? 21.330 3.590 12.716 1.00 47.25 274 LYS A C 1
ATOM 2176 O O . LYS A 1 274 ? 22.204 4.448 12.665 1.00 47.25 274 LYS A O 1
ATOM 2181 N N . VAL A 1 275 ? 21.558 2.305 12.430 1.00 50.31 275 VAL A N 1
ATOM 2182 C CA . VAL A 1 275 ? 22.866 1.779 12.008 1.00 50.31 275 VAL A CA 1
ATOM 2183 C C . VAL A 1 275 ? 23.166 2.104 10.542 1.00 50.31 275 VAL A C 1
ATOM 2185 O O . VAL A 1 275 ? 24.283 2.513 10.235 1.00 50.31 275 VAL A O 1
ATOM 2188 N N . LEU A 1 276 ? 22.194 1.960 9.634 1.00 40.34 276 LEU A N 1
ATOM 2189 C CA . LEU A 1 276 ? 22.407 2.236 8.205 1.00 40.34 276 LEU A CA 1
ATOM 2190 C C . LEU A 1 276 ? 22.397 3.728 7.852 1.00 40.34 276 LEU A C 1
ATOM 2192 O O . LEU A 1 276 ? 23.114 4.151 6.946 1.00 40.34 276 LEU A O 1
ATOM 2196 N N . TYR A 1 277 ? 21.603 4.528 8.564 1.00 41.81 277 TYR A N 1
ATOM 2197 C CA . TYR A 1 277 ? 21.448 5.959 8.315 1.00 41.81 277 TYR A CA 1
ATOM 2198 C C . TYR A 1 277 ? 21.570 6.762 9.617 1.00 41.81 277 TYR A C 1
ATOM 2200 O O . TYR A 1 277 ? 20.599 7.392 10.049 1.00 41.81 277 TYR A O 1
ATOM 2208 N N . PRO A 1 278 ? 22.765 6.808 10.236 1.00 36.81 278 PRO A N 1
ATOM 2209 C CA . PRO A 1 278 ? 22.966 7.488 11.519 1.00 36.81 278 PRO A CA 1
ATOM 2210 C C . PRO A 1 278 ? 22.614 8.987 11.481 1.00 36.81 278 PRO A C 1
ATOM 2212 O O . PRO A 1 278 ? 22.341 9.581 12.519 1.00 36.81 278 PRO A O 1
ATOM 2215 N N . ASN A 1 279 ? 22.554 9.588 10.287 1.00 34.16 279 ASN A N 1
ATOM 2216 C CA . ASN A 1 279 ? 22.284 11.013 10.086 1.00 34.16 279 ASN A CA 1
ATOM 2217 C C . ASN A 1 279 ? 20.819 11.358 9.738 1.00 34.16 279 ASN A C 1
ATOM 2219 O O . ASN A 1 279 ? 20.522 12.535 9.563 1.00 34.16 279 ASN A O 1
ATOM 2223 N N . ILE A 1 280 ? 19.901 10.385 9.627 1.00 39.97 280 ILE A N 1
ATOM 2224 C CA . ILE A 1 280 ? 18.486 10.640 9.252 1.00 39.97 280 ILE A CA 1
ATOM 2225 C C . ILE A 1 280 ? 17.562 10.790 10.484 1.00 39.97 280 ILE A C 1
ATOM 2227 O O . ILE A 1 280 ? 16.386 11.098 10.355 1.00 39.97 280 ILE A O 1
ATOM 2231 N N . VAL A 1 281 ? 18.087 10.686 11.709 1.00 31.55 281 VAL A N 1
ATOM 2232 C CA . VAL A 1 281 ? 17.297 10.808 12.958 1.00 31.55 281 VAL A CA 1
ATOM 2233 C C . VAL A 1 281 ? 16.976 12.272 13.342 1.00 31.55 281 VAL A C 1
ATOM 2235 O O . VAL A 1 281 ? 16.360 12.513 14.372 1.00 31.55 281 VAL A O 1
ATOM 2238 N N . ASN A 1 282 ? 17.344 13.262 12.519 1.00 27.41 282 ASN A N 1
ATOM 2239 C CA . ASN A 1 282 ? 17.137 14.690 12.809 1.00 27.41 282 ASN A CA 1
ATOM 2240 C C . ASN A 1 282 ? 16.389 15.450 11.694 1.00 27.41 282 ASN A C 1
ATOM 2242 O O . ASN A 1 282 ? 16.868 16.501 11.266 1.00 27.41 282 ASN A O 1
ATOM 2246 N N . ILE A 1 283 ? 15.240 14.949 11.220 1.00 30.23 283 ILE A N 1
ATOM 2247 C CA . ILE A 1 283 ? 14.223 15.761 10.514 1.00 30.23 283 ILE A CA 1
ATOM 2248 C C . ILE A 1 283 ? 12.828 15.316 10.950 1.00 30.23 283 ILE A C 1
ATOM 2250 O O . ILE A 1 283 ? 12.574 14.091 10.905 1.00 30.23 283 ILE A O 1
#

Sequence (283 aa):
METKYFNQTLRKLVYAGAARRYIDLTPSIVSRIETEVYTLCGQGRAKTFVLWANLVYEIWDSGMIMGLGFGAAPGSLVNYCLNITHVDPLQYNLLFERFFDLTPGKTLEVILDVENDYVETVTRLIADMRQEEGSSIKLCESSSLACIPHRALINDLYCITAQPTDPKTWEMIQAGDTEGCYRLGSPIAREQLAAIKPTDIFELTALEAMLRPGNMELLPQYREAKQQNRVWKCGIGEVDKLLARTYGLILYQEQLMTIAALVGNYPEFSEFFKVLYPNIVNI

Foldseek 3Di:
DVLVVLLVVLLVLLVQLCVLQDPDCDPVNVVLSCVLSVVCSVVSNSVVLNLVLVLLVVCVVVVFDWDQWDDLLCLHSSCCSSVLGLHNCVLVVRHPCRQVPPPPPAARETEIEGEPVCVVVSVVSLVPRDHDPSYDYHYDYDPLVVPDDDDVCRSVVSPPVDWDPDVVVLVCQLCLVQCVPPLCNDPVSSVLSVQQSDPTPLVVVLSSLLPDPPNVVCSVVQSVCSVVVAADDPPDVVLSVLCVSSSPDDRDVSSVQVCCVVPVVDPHRVVVCCVVCVPPPPD

pLDDT: mean 82.19, std 16.58, range [27.41, 98.31]